Protein AF-A0A968UB53-F1 (afdb_monomer_lite)

Foldseek 3Di:
DDDDDDDDDDDDDDDDDDDPPPPPPVVVPVVVVVVVCVVVVVVVVVVVVVVVVPPDPDQDDLVDDDPPDDPVNLLVSLVVLLVVLDLVSLLSSLVSLVPDDPPDPCNVVSLVSNQSSLVSLQVVLLVCLLQVNLVVSLVSLVSNDPSRPCVVVSVVVNVLSVVLVVLLVVLVVQLVVCLVVVNLVSNVVSLVVLCVRDRNCSNPVVSVVSVVLSVLQNVLVVLLVVLVVLVVVPDLVSLLVSLVSLVPRDPPYPCNVVSVVVLVVSLQSQLVVLLVCVLVVNNVVSLVSNLSRDDDPPDDPLSNVSNVLSVVVVVVVVVVVVPDPDDDDVVVVVVSVVVVVCNCVVSDNDDDDDDDDDPDDPDDDD

Secondary structure (DSSP, 8-state):
---------------PPP---SSHHHHHHHHHHHHHHHHHHHHHHHHHHHHHHTSPPPPP-TTS--TTS-HHHHHHHHHHHHHH--HHHHHHHHHHHTT--TTSTTHHHHHHHHHHHHHHHHHHHHHHHHTT-HHHHHHHHHTS-TTSTTHHHHHHHHHHHHHHHHHHHHHHHHHHHHHHTT-HHHHHHHHHHHTTS--HIIIIIIHHHHHHHHHHHHHHHHHHHHHHHHHHT--HHHHHHHHHHHHTS-TTSTHHHHHHHHHHHHHHHHHHHHHHHHHTT-HHHHHHHGGGPPP-SS--HHHHHHHHHHHHHHHHHHHHHT-SS----HHHHHHHHHHHHHHHHHS--PPPPP-PPPTT------

Radius of gyration: 51.59 Å; chains: 1; bounding box: 125×110×139 Å

Structure (mmCIF, N/CA/C/O backbone):
data_AF-A0A968UB53-F1
#
_entry.id   AF-A0A968UB53-F1
#
loop_
_atom_site.group_PDB
_atom_site.id
_atom_site.type_symbol
_atom_site.label_atom_id
_atom_site.label_alt_id
_atom_site.label_comp_id
_atom_site.label_asym_id
_atom_site.label_entity_id
_atom_site.label_seq_id
_atom_site.pdbx_PDB_ins_code
_atom_site.Cartn_x
_atom_site.Cartn_y
_atom_site.Cartn_z
_atom_site.occupancy
_atom_site.B_iso_or_equiv
_atom_site.auth_seq_id
_atom_site.auth_comp_id
_atom_site.auth_asym_id
_atom_site.auth_atom_id
_atom_site.pdbx_PDB_model_num
ATOM 1 N N . MET A 1 1 ? 93.460 -74.119 -54.015 1.00 40.06 1 MET A N 1
ATOM 2 C CA . MET A 1 1 ? 93.849 -75.154 -54.998 1.00 40.06 1 MET A CA 1
ATOM 3 C C . MET A 1 1 ? 92.562 -75.537 -55.715 1.00 40.06 1 MET A C 1
ATOM 5 O O . MET A 1 1 ? 91.646 -75.981 -55.044 1.00 40.06 1 MET A O 1
ATOM 9 N N . ALA A 1 2 ? 92.303 -75.021 -56.923 1.00 41.97 2 ALA A N 1
ATOM 10 C CA . ALA A 1 2 ? 92.666 -75.661 -58.203 1.00 41.97 2 ALA A CA 1
ATOM 11 C C . ALA A 1 2 ? 92.276 -77.152 -58.168 1.00 41.97 2 ALA A C 1
ATOM 13 O O . ALA A 1 2 ? 92.747 -77.861 -57.291 1.00 41.97 2 ALA A O 1
ATOM 14 N N . SER A 1 3 ? 91.400 -77.698 -59.003 1.00 41.50 3 SER A N 1
ATOM 15 C CA . SER A 1 3 ? 91.239 -77.536 -60.452 1.00 41.50 3 SER A CA 1
ATOM 16 C C . SER A 1 3 ? 90.019 -78.378 -60.869 1.00 41.50 3 SER A C 1
ATOM 18 O O . SER A 1 3 ? 89.805 -79.453 -60.322 1.00 41.50 3 SER A O 1
ATOM 20 N N . THR A 1 4 ? 89.138 -77.861 -61.722 1.00 46.94 4 THR A N 1
ATOM 21 C CA . THR A 1 4 ? 88.986 -78.269 -63.135 1.00 46.94 4 THR A CA 1
ATOM 22 C C . THR A 1 4 ? 88.771 -79.770 -63.373 1.00 46.94 4 THR A C 1
ATOM 24 O O . THR A 1 4 ? 89.689 -80.562 -63.203 1.00 46.94 4 THR A O 1
ATOM 27 N N . SER A 1 5 ? 87.627 -80.133 -63.956 1.00 42.62 5 SER A N 1
ATOM 28 C CA . SER A 1 5 ? 87.630 -80.964 -65.167 1.00 42.62 5 SER A CA 1
ATOM 29 C C . SER A 1 5 ? 86.313 -80.816 -65.921 1.00 42.62 5 SER A C 1
ATOM 31 O O . SER A 1 5 ? 85.229 -80.979 -65.366 1.00 42.62 5 SER A O 1
ATOM 33 N N . ALA A 1 6 ? 86.446 -80.463 -67.193 1.00 45.56 6 ALA A N 1
ATOM 34 C CA . ALA A 1 6 ? 85.383 -80.347 -68.171 1.00 45.56 6 ALA A CA 1
ATOM 35 C C . ALA A 1 6 ? 85.142 -81.691 -68.871 1.00 45.56 6 ALA A C 1
ATOM 37 O O . ALA A 1 6 ? 86.081 -82.458 -69.090 1.00 45.56 6 ALA A O 1
ATOM 38 N N . ARG A 1 7 ? 83.918 -81.911 -69.362 1.00 40.22 7 ARG A N 1
ATOM 39 C CA . ARG A 1 7 ? 83.704 -82.675 -70.596 1.00 40.22 7 ARG A CA 1
ATOM 40 C C . ARG A 1 7 ? 82.448 -82.180 -71.320 1.00 40.22 7 ARG A C 1
ATOM 42 O O . ARG A 1 7 ? 81.383 -82.057 -70.728 1.00 40.22 7 ARG A O 1
ATOM 49 N N . SER A 1 8 ? 82.659 -81.851 -72.591 1.00 46.75 8 SER A N 1
ATOM 50 C CA . SER A 1 8 ? 81.699 -81.520 -73.649 1.00 46.75 8 SER A CA 1
ATOM 51 C C . SER A 1 8 ? 80.769 -82.721 -73.937 1.00 46.75 8 SER A C 1
ATOM 53 O O . SER A 1 8 ? 81.089 -83.836 -73.541 1.00 46.75 8 SER A O 1
ATOM 55 N N . THR A 1 9 ? 79.592 -82.598 -74.557 1.00 40.66 9 THR A N 1
ATOM 56 C CA . THR A 1 9 ? 79.363 -82.115 -75.929 1.00 40.66 9 THR A CA 1
ATOM 57 C C . THR A 1 9 ? 77.893 -81.785 -76.213 1.00 40.66 9 THR A C 1
ATOM 59 O O . THR A 1 9 ? 76.981 -82.451 -75.739 1.00 40.66 9 THR A O 1
ATOM 62 N N . SER A 1 10 ? 77.756 -80.764 -77.060 1.00 42.53 10 SER A N 1
ATOM 63 C CA . SER A 1 10 ? 76.639 -80.239 -77.857 1.00 42.53 10 SER A CA 1
ATOM 64 C C . SER A 1 10 ? 75.416 -81.111 -78.177 1.00 42.53 10 SER A C 1
ATOM 66 O O . SER A 1 10 ? 75.541 -82.238 -78.650 1.00 42.53 10 SER A O 1
ATOM 68 N N . GLY A 1 11 ? 74.260 -80.444 -78.155 1.00 34.88 11 GLY A N 1
ATOM 69 C CA . GLY A 1 11 ? 73.065 -80.768 -78.936 1.00 34.88 11 GLY A CA 1
ATOM 70 C C . GLY A 1 11 ? 72.045 -79.638 -78.790 1.00 34.88 11 GLY A C 1
ATOM 71 O O . GLY A 1 11 ? 71.362 -79.556 -77.777 1.00 34.88 11 GLY A O 1
ATOM 72 N N . SER A 1 12 ? 72.019 -78.710 -79.746 1.00 42.03 12 SER A N 1
ATOM 73 C CA . SER A 1 12 ? 71.140 -77.539 -79.776 1.00 42.03 12 SER A CA 1
ATOM 74 C C . SER A 1 12 ? 69.877 -77.822 -80.582 1.00 42.03 12 SER A C 1
ATOM 76 O O . SER A 1 12 ? 69.995 -78.115 -81.768 1.00 42.03 12 SER A O 1
ATOM 78 N N . GLU A 1 13 ? 68.701 -77.607 -79.994 1.00 39.22 13 GLU A N 1
ATOM 79 C CA . GLU A 1 13 ? 67.473 -77.298 -80.733 1.00 39.22 13 GLU A CA 1
ATOM 80 C C . GLU A 1 13 ? 66.628 -76.280 -79.956 1.00 39.22 13 GLU A C 1
ATOM 82 O O . GLU A 1 13 ? 66.534 -76.301 -78.728 1.00 39.22 13 GLU A O 1
ATOM 87 N N . GLN A 1 14 ? 66.127 -75.308 -80.710 1.00 37.69 14 GLN A N 1
ATOM 88 C CA . GLN A 1 14 ? 65.561 -74.040 -80.276 1.00 37.69 14 GLN A CA 1
ATOM 89 C C . GLN A 1 14 ? 64.069 -74.144 -79.934 1.00 37.69 14 GLN A C 1
ATOM 91 O O . GLN A 1 14 ? 63.322 -74.867 -80.581 1.00 37.69 14 GLN A O 1
ATOM 96 N N . GLY A 1 15 ? 63.632 -73.257 -79.032 1.00 37.81 15 GLY A N 1
ATOM 97 C CA . GLY A 1 15 ? 62.430 -72.450 -79.270 1.00 37.81 15 GLY A CA 1
ATOM 98 C C . GLY A 1 15 ? 61.127 -72.914 -78.620 1.00 37.81 15 GLY A C 1
ATOM 99 O O . GLY A 1 15 ? 60.215 -73.352 -79.309 1.00 37.81 15 GLY A O 1
ATOM 100 N N . GLN A 1 16 ? 60.988 -72.701 -77.308 1.00 43.19 16 GLN A N 1
ATOM 101 C CA . GLN A 1 16 ? 59.686 -72.628 -76.633 1.00 43.19 16 GLN A CA 1
ATOM 102 C C . GLN A 1 16 ? 59.120 -71.201 -76.718 1.00 43.19 16 GLN A C 1
ATOM 104 O O . GLN A 1 16 ? 59.758 -70.238 -76.296 1.00 43.19 16 GLN A O 1
ATOM 109 N N . SER A 1 17 ? 57.905 -71.077 -77.244 1.00 48.59 17 SER A N 1
ATOM 110 C CA . SER A 1 17 ? 57.075 -69.867 -77.231 1.00 48.59 17 SER A CA 1
ATOM 111 C C . SER A 1 17 ? 56.354 -69.693 -75.882 1.00 48.59 17 SER A C 1
ATOM 113 O O . SER A 1 17 ? 55.748 -70.664 -75.422 1.00 48.59 17 SER A O 1
ATOM 115 N N . PRO A 1 18 ? 56.335 -68.495 -75.259 1.00 48.47 18 PRO A N 1
ATOM 116 C CA . PRO A 1 18 ? 55.541 -68.251 -74.061 1.00 48.47 18 PRO A CA 1
ATOM 117 C C . PRO A 1 18 ? 54.129 -67.734 -74.390 1.00 48.47 18 PRO A C 1
ATOM 119 O O . PRO A 1 18 ? 53.915 -66.935 -75.301 1.00 48.47 18 PRO A O 1
ATOM 122 N N . ASP A 1 19 ? 53.178 -68.215 -73.596 1.00 51.41 19 ASP A N 1
ATOM 123 C CA . ASP A 1 19 ? 51.738 -67.965 -73.635 1.00 51.41 19 ASP A CA 1
ATOM 124 C C . ASP A 1 19 ? 51.385 -66.534 -73.160 1.00 51.41 19 ASP A C 1
ATOM 126 O O . ASP A 1 19 ? 51.611 -66.163 -72.006 1.00 51.41 19 ASP A O 1
ATOM 130 N N . PHE A 1 20 ? 50.833 -65.718 -74.066 1.00 51.41 20 PHE A N 1
ATOM 131 C CA . PHE A 1 20 ? 50.520 -64.289 -73.888 1.00 51.41 20 PHE A CA 1
ATOM 132 C C . PHE A 1 20 ? 49.013 -64.032 -73.643 1.00 51.41 20 PHE A C 1
ATOM 134 O O . PHE A 1 20 ? 48.475 -62.999 -74.033 1.00 51.41 20 PHE A O 1
ATOM 141 N N . GLY A 1 21 ? 48.285 -64.972 -73.024 1.00 50.72 21 GLY A N 1
ATOM 142 C CA . GLY A 1 21 ? 46.814 -64.911 -72.942 1.00 50.72 21 GLY A CA 1
ATOM 143 C C . GLY A 1 21 ? 46.178 -64.337 -71.663 1.00 50.72 21 GLY A C 1
ATOM 144 O O . GLY A 1 21 ? 44.981 -64.045 -71.666 1.00 50.72 21 GLY A O 1
ATOM 145 N N . ARG A 1 22 ? 46.906 -64.182 -70.543 1.00 52.09 22 ARG A N 1
ATOM 146 C CA . ARG A 1 22 ? 46.263 -64.016 -69.211 1.00 52.09 22 ARG A CA 1
ATOM 147 C C . ARG A 1 22 ? 46.352 -62.634 -68.547 1.00 52.09 22 ARG A C 1
ATOM 149 O O . ARG A 1 22 ? 45.593 -62.392 -67.613 1.00 52.09 22 ARG A O 1
ATOM 156 N N . GLN A 1 23 ? 47.196 -61.711 -69.020 1.00 51.41 23 GLN A N 1
ATOM 157 C CA . GLN A 1 23 ? 47.408 -60.409 -68.351 1.00 51.41 23 GLN A CA 1
ATOM 158 C C . GLN A 1 23 ? 46.582 -59.224 -68.903 1.00 51.41 23 GLN A C 1
ATOM 160 O O . GLN A 1 23 ? 46.455 -58.211 -68.222 1.00 51.41 23 GLN A O 1
ATOM 165 N N . LEU A 1 24 ? 45.927 -59.345 -70.067 1.00 52.78 24 LEU A N 1
ATOM 166 C CA . LEU A 1 24 ? 45.125 -58.250 -70.655 1.00 52.78 24 LEU A CA 1
ATOM 167 C C . LEU A 1 24 ? 43.687 -58.109 -70.108 1.00 52.78 24 LEU A C 1
ATOM 169 O O . LEU A 1 24 ? 43.031 -57.105 -70.376 1.00 52.78 24 LEU A O 1
ATOM 173 N N . LYS A 1 25 ? 43.178 -59.062 -69.313 1.00 55.50 25 LYS A N 1
ATOM 174 C CA . LYS A 1 25 ? 41.796 -59.000 -68.784 1.00 55.50 25 LYS A CA 1
ATOM 175 C C . LYS A 1 25 ? 41.613 -58.075 -67.575 1.00 55.50 25 LYS A C 1
ATOM 177 O O . LYS A 1 25 ? 40.517 -57.561 -67.383 1.00 55.50 25 LYS A O 1
ATOM 182 N N . LEU A 1 26 ? 42.657 -57.840 -66.779 1.00 56.19 26 LEU A N 1
ATOM 183 C CA . LEU A 1 26 ? 42.577 -56.977 -65.591 1.00 56.19 26 LEU A CA 1
ATOM 184 C C . LEU A 1 26 ? 42.588 -55.486 -65.963 1.00 56.19 26 LEU A C 1
ATOM 186 O O . LEU A 1 26 ? 41.833 -54.705 -65.392 1.00 56.19 26 LEU A O 1
ATOM 190 N N . TRP A 1 27 ? 43.368 -55.088 -66.971 1.00 57.22 27 TRP A N 1
ATOM 191 C CA . TRP A 1 27 ? 43.482 -53.677 -67.365 1.00 57.22 27 TRP A CA 1
ATOM 192 C C . TRP A 1 27 ? 42.247 -53.150 -68.118 1.00 57.22 27 TRP A C 1
ATOM 194 O O . TRP A 1 27 ? 41.891 -51.982 -67.982 1.00 57.22 27 TRP A O 1
ATOM 204 N N . ALA A 1 28 ? 41.519 -54.034 -68.811 1.00 63.19 28 ALA A N 1
ATOM 205 C CA . ALA A 1 28 ? 40.262 -53.704 -69.488 1.00 63.19 28 ALA A CA 1
ATOM 206 C C . ALA A 1 28 ? 39.103 -53.354 -68.528 1.00 63.19 28 ALA A C 1
ATOM 208 O O . ALA A 1 28 ? 38.157 -52.691 -68.942 1.00 63.19 28 ALA A O 1
ATOM 209 N N . TRP A 1 29 ? 39.164 -53.775 -67.257 1.00 62.72 29 TRP A N 1
ATOM 210 C CA . TRP A 1 29 ? 38.137 -53.485 -66.240 1.00 62.72 29 TRP A CA 1
ATOM 211 C C . TRP A 1 29 ? 38.522 -52.349 -65.282 1.00 62.72 29 TRP A C 1
ATOM 213 O O . TRP A 1 29 ? 37.647 -51.647 -64.777 1.00 62.72 29 TRP A O 1
ATOM 223 N N . VAL A 1 30 ? 39.820 -52.117 -65.066 1.00 75.69 30 VAL A N 1
ATOM 224 C CA . VAL A 1 30 ? 40.312 -51.024 -64.207 1.00 75.69 30 VAL A CA 1
ATOM 225 C C . VAL A 1 30 ? 40.001 -49.650 -64.808 1.00 75.69 30 VAL A C 1
ATOM 227 O O . VAL A 1 30 ? 39.606 -48.740 -64.084 1.00 75.69 30 VAL A O 1
ATOM 230 N N . TRP A 1 31 ? 40.116 -49.502 -66.131 1.00 76.75 31 TRP A N 1
ATOM 231 C CA . TRP A 1 31 ? 39.845 -48.236 -66.818 1.00 76.75 31 TRP A CA 1
ATOM 232 C C . TRP A 1 31 ? 38.375 -47.774 -66.724 1.00 76.75 31 TRP A C 1
ATOM 234 O O . TRP A 1 31 ? 38.146 -46.652 -66.273 1.00 76.75 31 TRP A O 1
ATOM 244 N N . PRO A 1 32 ? 37.354 -48.594 -67.053 1.00 80.00 32 PRO A N 1
ATOM 245 C CA . PRO A 1 32 ? 35.959 -48.211 -66.825 1.00 80.00 32 PRO A CA 1
ATOM 246 C C . PRO A 1 32 ? 35.610 -48.108 -65.331 1.00 80.00 32 PRO A C 1
ATOM 248 O O . PRO A 1 32 ? 34.832 -47.234 -64.957 1.00 80.00 32 PRO A O 1
ATOM 251 N N . GLY A 1 33 ? 36.220 -48.926 -64.461 1.00 82.62 33 GLY A N 1
ATOM 252 C CA . GLY A 1 33 ? 36.036 -48.835 -63.008 1.00 82.62 33 GLY A CA 1
ATOM 253 C C . GLY A 1 33 ? 36.463 -47.483 -62.426 1.00 82.62 33 GLY A C 1
ATOM 254 O O . GLY A 1 33 ? 35.747 -46.922 -61.600 1.00 82.62 33 GLY A O 1
ATOM 255 N N . LEU A 1 34 ? 37.571 -46.912 -62.912 1.00 83.06 34 LEU A N 1
ATOM 256 C CA . LEU A 1 34 ? 38.029 -45.570 -62.539 1.00 83.06 34 LEU A CA 1
ATOM 257 C C . LEU A 1 34 ? 36.977 -44.500 -62.872 1.00 83.06 34 LEU A C 1
ATOM 259 O O . LEU A 1 34 ? 36.639 -43.684 -62.018 1.00 83.06 34 LEU A O 1
ATOM 263 N N . TRP A 1 35 ? 36.422 -44.526 -64.088 1.00 80.81 35 TRP A N 1
ATOM 264 C CA . TRP A 1 35 ? 35.396 -43.568 -64.511 1.00 80.81 35 TRP A CA 1
ATOM 265 C C . TRP A 1 35 ? 34.084 -43.735 -63.740 1.00 80.81 35 TRP A C 1
ATOM 267 O O . TRP A 1 35 ? 33.463 -42.735 -63.386 1.00 80.81 35 TRP A O 1
ATOM 277 N N . VAL A 1 36 ? 33.689 -44.971 -63.412 1.00 85.12 36 VAL A N 1
ATOM 278 C CA . VAL A 1 36 ? 32.510 -45.243 -62.573 1.00 85.12 36 VAL A CA 1
ATOM 279 C C . VAL A 1 36 ? 32.714 -44.723 -61.150 1.00 85.12 36 VAL A C 1
ATOM 281 O O . VAL A 1 36 ? 31.819 -44.071 -60.617 1.00 85.12 36 VAL A O 1
ATOM 284 N N . VAL A 1 37 ? 33.881 -44.939 -60.539 1.00 83.94 37 VAL A N 1
ATOM 285 C CA . VAL A 1 37 ? 34.204 -44.405 -59.202 1.00 83.94 37 VAL A CA 1
ATOM 286 C C . VAL A 1 37 ? 34.265 -42.877 -59.215 1.00 83.94 37 VAL A C 1
ATOM 288 O O . VAL A 1 37 ? 33.796 -42.240 -58.276 1.00 83.94 37 VAL A O 1
ATOM 291 N N . LEU A 1 38 ? 34.771 -42.268 -60.288 1.00 83.81 38 LEU A N 1
ATOM 292 C CA . LEU A 1 38 ? 34.851 -40.813 -60.414 1.00 83.81 38 LEU A CA 1
ATOM 293 C C . LEU A 1 38 ? 33.460 -40.170 -60.591 1.00 83.81 38 LEU A C 1
ATOM 295 O O . LEU A 1 38 ? 33.156 -39.175 -59.934 1.00 83.81 38 LEU A O 1
ATOM 299 N N . LEU A 1 39 ? 32.582 -40.774 -61.403 1.00 82.69 39 LEU A N 1
ATOM 300 C CA . LEU A 1 39 ? 31.191 -40.332 -61.586 1.00 82.69 39 LEU A CA 1
ATOM 301 C C . LEU A 1 39 ? 30.337 -40.538 -60.328 1.00 82.69 39 LEU A C 1
ATOM 303 O O . LEU A 1 39 ? 29.604 -39.637 -59.919 1.00 82.69 39 LEU A O 1
ATOM 307 N N . THR A 1 40 ? 30.444 -41.703 -59.687 1.00 80.00 40 THR A N 1
ATOM 308 C CA . THR A 1 40 ? 29.688 -42.005 -58.459 1.00 80.00 40 THR A CA 1
ATOM 309 C C . THR A 1 40 ? 30.214 -41.218 -57.261 1.00 80.00 40 THR A C 1
ATOM 311 O O . THR A 1 40 ? 29.418 -40.687 -56.490 1.00 80.00 40 THR A O 1
ATOM 314 N N . GLY A 1 41 ? 31.532 -41.045 -57.141 1.00 82.38 41 GLY A N 1
ATOM 315 C CA . GLY A 1 41 ? 32.158 -40.219 -56.109 1.00 82.38 41 GLY A CA 1
ATOM 316 C C . GLY A 1 41 ? 31.754 -38.746 -56.206 1.00 82.38 41 GLY A C 1
ATOM 317 O O . GLY A 1 41 ? 31.413 -38.142 -55.190 1.00 82.38 41 GLY A O 1
ATOM 318 N N . SER A 1 42 ? 31.700 -38.184 -57.420 1.00 81.31 42 SER A N 1
ATOM 319 C CA . SER A 1 42 ? 31.217 -36.813 -57.646 1.00 81.31 42 SER A CA 1
ATOM 320 C C . SER A 1 42 ? 29.735 -36.656 -57.284 1.00 81.31 42 SER A C 1
ATOM 322 O O . SER A 1 42 ? 29.373 -35.703 -56.592 1.00 81.31 42 SER A O 1
ATOM 324 N N . GLY A 1 43 ? 28.887 -37.618 -57.666 1.00 82.25 43 GLY A N 1
ATOM 325 C CA . GLY A 1 43 ? 27.461 -37.607 -57.329 1.00 82.25 43 GLY A CA 1
ATOM 326 C C . GLY A 1 43 ? 27.191 -37.698 -55.824 1.00 82.25 43 GLY A C 1
ATOM 327 O O . GLY A 1 43 ? 26.377 -36.940 -55.295 1.00 82.25 43 GLY A O 1
ATOM 328 N N . ILE A 1 44 ? 27.912 -38.571 -55.112 1.00 83.38 44 ILE A N 1
ATOM 329 C CA . ILE A 1 44 ? 27.796 -38.715 -53.653 1.00 83.38 44 ILE A CA 1
ATOM 330 C C . ILE A 1 44 ? 28.265 -37.438 -52.952 1.00 83.38 44 ILE A C 1
ATOM 332 O O . ILE A 1 44 ? 27.584 -36.959 -52.048 1.00 83.38 44 ILE A O 1
ATOM 336 N N . PHE A 1 45 ? 29.378 -36.845 -53.392 1.00 82.88 45 PHE A N 1
ATOM 337 C CA . PHE A 1 45 ? 29.881 -35.595 -52.823 1.00 82.88 45 PHE A CA 1
ATOM 338 C C . PHE A 1 45 ? 28.909 -34.426 -53.046 1.00 82.88 45 PHE A C 1
ATOM 340 O O . PHE A 1 45 ? 28.637 -33.678 -52.110 1.00 82.88 45 PHE A O 1
ATOM 347 N N . CYS A 1 46 ? 28.307 -34.309 -54.237 1.00 83.88 46 CYS A N 1
ATOM 348 C CA . CYS A 1 46 ? 27.258 -33.321 -54.509 1.00 83.88 46 CYS A CA 1
ATOM 349 C C . CYS A 1 46 ? 26.014 -33.527 -53.633 1.00 83.88 46 CYS A C 1
ATOM 351 O O . CYS A 1 46 ? 25.494 -32.561 -53.078 1.00 83.88 46 CYS A O 1
ATOM 353 N N . GLY A 1 47 ? 25.550 -34.769 -53.468 1.00 87.25 47 GLY A N 1
ATOM 354 C CA . GLY A 1 47 ? 24.413 -35.075 -52.595 1.00 87.25 47 GLY A CA 1
ATOM 355 C C . GLY A 1 47 ? 24.691 -34.740 -51.126 1.00 87.25 47 GLY A C 1
ATOM 356 O O . GLY A 1 47 ? 23.843 -34.165 -50.445 1.00 87.25 47 GLY A O 1
ATOM 357 N N . TRP A 1 48 ? 25.902 -35.033 -50.649 1.00 85.81 48 TRP A N 1
ATOM 358 C CA . TRP A 1 48 ? 26.329 -34.717 -49.284 1.00 85.81 48 TRP A CA 1
ATOM 359 C C . TRP A 1 48 ? 26.477 -33.208 -49.059 1.00 85.81 48 TRP A C 1
ATOM 361 O O . TRP A 1 48 ? 26.029 -32.688 -48.038 1.00 85.81 48 TRP A O 1
ATOM 371 N N . ALA A 1 49 ? 27.030 -32.491 -50.040 1.00 86.19 49 ALA A N 1
ATOM 372 C CA . ALA A 1 49 ? 27.146 -31.038 -50.011 1.00 86.19 49 ALA A CA 1
ATOM 373 C C . ALA A 1 49 ? 25.772 -30.353 -49.985 1.00 86.19 49 ALA A C 1
ATOM 375 O O . ALA A 1 49 ? 25.574 -29.425 -49.205 1.00 86.19 49 ALA A O 1
ATOM 376 N N . LEU A 1 50 ? 24.807 -30.834 -50.776 1.00 85.62 50 LEU A N 1
ATOM 377 C CA . LEU A 1 50 ? 23.435 -30.319 -50.763 1.00 85.62 50 LEU A CA 1
ATOM 378 C C . LEU A 1 50 ? 22.752 -30.566 -49.414 1.00 85.62 50 LEU A C 1
ATOM 380 O O . LEU A 1 50 ? 22.173 -29.639 -48.856 1.00 85.62 50 LEU A O 1
ATOM 384 N N . LEU A 1 51 ? 22.880 -31.767 -48.840 1.00 84.94 51 LEU A N 1
ATOM 385 C CA . LEU A 1 51 ? 22.344 -32.062 -47.506 1.00 84.94 51 LEU A CA 1
ATOM 386 C C . LEU A 1 51 ? 22.942 -31.149 -46.429 1.00 84.94 51 LEU A C 1
ATOM 388 O O . LEU A 1 51 ? 22.221 -30.673 -45.550 1.00 84.94 51 LEU A O 1
ATOM 392 N N . TRP A 1 52 ? 24.239 -30.861 -46.518 1.00 81.44 52 TRP A N 1
ATOM 393 C CA . TRP A 1 52 ? 24.916 -29.960 -45.593 1.00 81.44 52 TRP A CA 1
ATOM 394 C C . TRP A 1 52 ? 24.487 -28.497 -45.781 1.00 81.44 52 TRP A C 1
ATOM 396 O O . TRP A 1 52 ? 24.210 -27.826 -44.792 1.00 81.44 52 TRP A O 1
ATOM 406 N N . LEU A 1 53 ? 24.315 -28.028 -47.025 1.00 81.88 53 LEU A N 1
ATOM 407 C CA . LEU A 1 53 ? 23.788 -26.687 -47.320 1.00 81.88 53 LEU A CA 1
ATOM 408 C C . LEU A 1 53 ? 22.327 -26.508 -46.877 1.00 81.88 53 LEU A C 1
ATOM 410 O O . LEU A 1 53 ? 21.914 -25.397 -46.559 1.00 81.88 53 LEU A O 1
ATOM 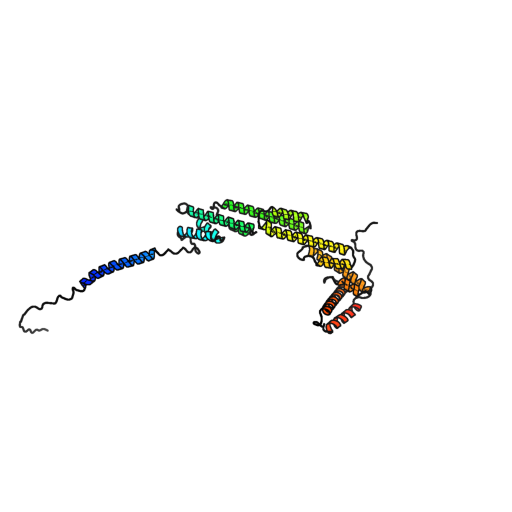414 N N . THR A 1 54 ? 21.538 -27.588 -46.863 1.00 82.00 54 THR A N 1
ATOM 415 C CA . THR A 1 54 ? 20.136 -27.558 -46.411 1.00 82.00 54 THR A CA 1
ATOM 416 C C . THR A 1 54 ? 19.968 -27.648 -44.894 1.00 82.00 54 THR A C 1
ATOM 418 O O . THR A 1 54 ? 18.849 -27.497 -44.398 1.00 82.00 54 THR A O 1
ATOM 421 N N . ARG A 1 55 ? 21.046 -27.859 -44.123 1.00 79.62 55 ARG A N 1
ATOM 422 C CA . ARG A 1 55 ? 20.978 -27.713 -42.665 1.00 79.62 55 ARG A CA 1
ATOM 423 C C . ARG A 1 55 ? 20.955 -26.231 -42.312 1.00 79.62 55 ARG A C 1
ATOM 425 O O . ARG A 1 55 ? 21.948 -25.530 -42.473 1.00 79.62 55 ARG A O 1
ATOM 432 N N . ILE A 1 56 ? 19.814 -25.779 -41.797 1.00 71.75 56 ILE A N 1
ATOM 433 C CA . ILE A 1 56 ? 19.663 -24.447 -41.206 1.00 71.75 56 ILE A CA 1
ATOM 434 C C . ILE A 1 56 ? 20.746 -24.299 -40.121 1.00 71.75 56 ILE A C 1
ATOM 436 O O . ILE A 1 56 ? 20.841 -25.182 -39.261 1.00 71.75 56 ILE A O 1
ATOM 440 N N . PRO A 1 57 ? 21.584 -23.244 -40.157 1.00 68.75 57 PRO A N 1
ATOM 441 C CA . PRO A 1 57 ? 22.552 -23.009 -39.096 1.00 68.75 57 PRO A CA 1
ATOM 442 C C . PRO A 1 57 ? 21.811 -22.887 -37.755 1.00 68.75 57 PRO A C 1
ATOM 444 O O . PRO A 1 57 ? 20.712 -22.323 -37.721 1.00 68.75 57 PRO A O 1
ATOM 447 N N . PRO A 1 58 ? 22.359 -23.436 -36.658 1.00 71.00 58 PRO A N 1
ATOM 448 C CA . PRO A 1 58 ? 21.714 -23.339 -35.357 1.00 71.00 58 PRO A CA 1
ATOM 449 C C . PRO A 1 58 ? 21.529 -21.865 -34.979 1.00 71.00 58 PRO A C 1
ATOM 451 O O . PRO A 1 58 ? 22.404 -21.038 -35.240 1.00 71.00 58 PRO A O 1
ATOM 454 N N . LEU A 1 59 ? 20.377 -21.542 -34.386 1.00 75.38 59 LEU A N 1
ATOM 455 C CA . LEU A 1 59 ? 20.135 -20.217 -33.819 1.00 75.38 59 LEU A CA 1
ATOM 456 C C . LEU A 1 59 ? 21.198 -19.929 -32.745 1.00 75.38 59 LEU A C 1
ATOM 458 O O . LEU A 1 59 ? 21.564 -20.852 -32.010 1.00 75.38 59 LEU A O 1
ATOM 462 N N . PRO A 1 60 ? 21.693 -18.684 -32.646 1.00 80.06 60 PRO A N 1
ATOM 463 C CA . PRO A 1 60 ? 22.653 -18.326 -31.615 1.00 80.06 60 PRO A CA 1
ATOM 464 C C . PRO A 1 60 ? 22.014 -18.473 -30.231 1.00 80.06 60 PRO A C 1
ATOM 466 O O . PRO A 1 60 ? 20.839 -18.148 -30.037 1.00 80.06 60 PRO A O 1
ATOM 469 N N . ASP A 1 61 ? 22.798 -18.963 -29.274 1.00 81.75 61 ASP A N 1
ATOM 470 C CA . ASP A 1 61 ? 22.396 -19.013 -27.874 1.00 81.75 61 ASP A CA 1
ATOM 471 C C . ASP A 1 61 ? 22.440 -17.593 -27.291 1.00 81.75 61 ASP A C 1
ATOM 473 O O . ASP A 1 61 ? 23.510 -17.004 -27.102 1.00 81.75 61 ASP A O 1
ATOM 477 N N . CYS A 1 62 ? 21.257 -17.026 -27.062 1.00 82.56 62 CYS A N 1
ATOM 478 C CA . CYS A 1 62 ? 21.093 -15.666 -26.564 1.00 82.56 62 CYS A CA 1
ATOM 479 C C . CYS A 1 62 ? 21.170 -15.565 -25.031 1.00 82.56 62 CYS A C 1
ATOM 481 O O . CYS A 1 62 ? 21.019 -14.455 -24.513 1.00 82.56 62 CYS A O 1
ATOM 483 N N . ASP A 1 63 ? 21.429 -16.672 -24.323 1.00 75.56 63 ASP A N 1
ATOM 484 C CA . ASP A 1 63 ? 21.608 -16.683 -22.867 1.00 75.56 63 ASP A CA 1
ATOM 485 C C . ASP A 1 63 ? 23.047 -16.311 -22.467 1.00 75.56 63 ASP A C 1
ATOM 487 O O . ASP A 1 63 ? 23.280 -15.790 -21.375 1.00 75.56 63 ASP A O 1
ATOM 491 N N . GLN A 1 64 ? 24.025 -16.515 -23.361 1.00 69.56 64 GLN A N 1
ATOM 492 C CA . GLN A 1 64 ? 25.440 -16.180 -23.139 1.00 69.56 64 GLN A CA 1
ATOM 493 C C . GLN A 1 64 ? 25.973 -15.225 -24.209 1.00 69.56 64 GLN A C 1
ATOM 495 O O . GLN A 1 64 ? 26.735 -15.586 -25.115 1.00 69.56 64 GLN A O 1
ATOM 500 N N . ILE A 1 65 ? 25.569 -13.961 -24.103 1.00 65.12 65 ILE A N 1
ATOM 501 C CA . ILE A 1 65 ? 25.982 -12.934 -25.056 1.00 65.12 65 ILE A CA 1
ATOM 502 C C . ILE A 1 65 ? 27.352 -12.390 -24.655 1.00 65.12 65 ILE A C 1
ATOM 504 O O . ILE A 1 65 ? 27.501 -11.674 -23.668 1.00 65.12 65 ILE A O 1
ATOM 508 N N . THR A 1 66 ? 28.368 -12.741 -25.440 1.00 67.62 66 THR A N 1
ATOM 509 C CA . THR A 1 66 ? 29.713 -12.168 -25.330 1.00 67.62 66 THR A CA 1
ATOM 510 C C . THR A 1 66 ? 29.943 -11.123 -26.429 1.00 67.62 66 THR A C 1
ATOM 512 O O . THR A 1 66 ? 29.309 -11.201 -27.484 1.00 67.62 66 THR A O 1
ATOM 515 N N . PRO A 1 67 ? 30.885 -10.178 -26.255 1.00 64.56 67 PRO A N 1
ATOM 516 C CA . PRO A 1 67 ? 31.222 -9.178 -27.277 1.00 64.56 67 PRO A CA 1
ATOM 517 C C . PRO A 1 67 ? 31.797 -9.753 -28.585 1.00 64.56 67 PRO A C 1
ATOM 519 O O . PRO A 1 67 ? 32.091 -8.996 -29.504 1.00 64.56 67 PRO A O 1
ATOM 522 N N . PHE A 1 68 ? 32.016 -11.070 -28.657 1.00 66.88 68 PHE A N 1
ATOM 523 C CA . PHE A 1 68 ? 32.646 -11.758 -29.786 1.00 66.88 68 PHE A CA 1
ATOM 524 C C . PHE A 1 68 ? 31.642 -12.348 -30.788 1.00 66.88 68 PHE A C 1
ATOM 526 O O . PHE A 1 68 ? 32.058 -12.932 -31.789 1.00 66.88 68 PHE A O 1
ATOM 533 N N . HIS A 1 69 ? 30.335 -12.215 -30.538 1.00 80.44 69 HIS A N 1
ATOM 534 C CA . HIS A 1 69 ? 29.301 -12.632 -31.488 1.00 80.44 69 HIS A CA 1
ATOM 535 C C . HIS A 1 69 ? 29.314 -11.774 -32.755 1.00 80.44 69 HIS A C 1
ATOM 537 O O . HIS A 1 69 ? 29.731 -10.613 -32.742 1.00 80.44 69 HIS A O 1
ATOM 543 N N . SER A 1 70 ? 28.830 -12.336 -33.868 1.00 84.75 70 SER A N 1
ATOM 544 C CA . SER A 1 70 ? 28.694 -11.556 -35.096 1.00 84.75 70 SER A CA 1
ATOM 545 C C . SER A 1 70 ? 27.668 -10.433 -34.906 1.00 84.75 70 SER A C 1
ATOM 547 O O . SER A 1 70 ? 26.715 -10.557 -34.134 1.00 84.75 70 SER A O 1
ATOM 549 N N . ALA A 1 71 ? 27.829 -9.334 -35.647 1.00 84.50 71 ALA A N 1
ATOM 550 C CA . ALA A 1 71 ? 26.886 -8.215 -35.635 1.00 84.50 71 ALA A CA 1
ATOM 551 C C . ALA A 1 71 ? 25.427 -8.674 -35.863 1.00 84.50 71 ALA A C 1
ATOM 553 O O . ALA A 1 71 ? 24.495 -8.237 -35.189 1.00 84.50 71 ALA A O 1
ATOM 554 N N . ARG A 1 72 ? 25.225 -9.629 -36.774 1.00 85.69 72 ARG A N 1
ATOM 555 C CA . ARG A 1 72 ? 23.903 -10.187 -37.063 1.00 85.69 72 ARG A CA 1
ATOM 556 C C . ARG A 1 72 ? 23.326 -10.965 -35.878 1.00 85.69 72 ARG A C 1
ATOM 558 O O . ARG A 1 72 ? 22.137 -10.827 -35.596 1.00 85.69 72 ARG A O 1
ATOM 565 N N . ASP A 1 73 ? 24.154 -11.744 -35.188 1.00 88.06 73 ASP A N 1
ATOM 566 C CA . ASP A 1 73 ? 23.726 -12.537 -34.031 1.00 88.06 73 ASP A CA 1
ATOM 567 C C . ASP A 1 73 ? 23.393 -11.638 -32.837 1.00 88.06 73 ASP A C 1
ATOM 569 O O . ASP A 1 73 ? 22.375 -11.845 -32.179 1.00 88.06 73 ASP A O 1
ATOM 573 N N . MET A 1 74 ? 24.177 -10.576 -32.606 1.00 88.06 74 MET A N 1
ATOM 574 C CA . MET A 1 74 ? 23.883 -9.591 -31.558 1.00 88.06 74 MET A CA 1
ATOM 575 C C . MET A 1 74 ? 22.545 -8.882 -31.792 1.00 88.06 74 MET A C 1
ATOM 577 O O . MET A 1 74 ? 21.754 -8.758 -30.859 1.00 88.06 74 MET A O 1
ATOM 581 N N . LEU A 1 75 ? 22.247 -8.467 -33.030 1.00 90.94 75 LEU A N 1
ATOM 582 C CA . LEU A 1 75 ? 20.953 -7.859 -33.366 1.00 90.94 75 LEU A CA 1
ATOM 583 C C . LEU A 1 75 ? 19.801 -8.851 -33.237 1.00 90.94 75 LEU A C 1
ATOM 585 O O . LEU A 1 75 ? 18.734 -8.499 -32.728 1.00 90.94 75 LEU A O 1
ATOM 589 N N . TYR A 1 76 ? 20.011 -10.095 -33.668 1.00 91.62 76 TYR A N 1
ATOM 590 C CA . TYR A 1 76 ? 19.028 -11.155 -33.493 1.00 91.62 76 TYR A CA 1
ATOM 591 C C . TYR A 1 76 ? 18.704 -11.364 -32.009 1.00 91.62 76 TYR A C 1
ATOM 593 O O . TYR A 1 76 ? 17.531 -11.339 -31.632 1.00 91.62 76 TYR A O 1
ATOM 601 N N . CYS A 1 77 ? 19.725 -11.486 -31.158 1.00 91.69 77 CYS A N 1
ATOM 602 C CA . CYS A 1 77 ? 19.533 -11.651 -29.723 1.00 91.69 77 CYS A CA 1
ATOM 603 C C . CYS A 1 77 ? 18.927 -10.407 -29.072 1.00 91.69 77 CYS A C 1
ATOM 605 O O . CYS A 1 77 ? 18.011 -10.546 -28.268 1.00 91.69 77 CYS A O 1
ATOM 607 N N . ALA A 1 78 ? 19.323 -9.195 -29.466 1.00 93.19 78 ALA A N 1
ATOM 608 C CA . ALA A 1 78 ? 18.694 -7.972 -28.973 1.00 93.19 78 ALA A CA 1
ATOM 609 C C . ALA A 1 78 ? 17.183 -7.952 -29.265 1.00 93.19 78 ALA A C 1
ATOM 611 O O . ALA A 1 78 ? 16.387 -7.635 -28.379 1.00 93.19 78 ALA A O 1
ATOM 612 N N . LYS A 1 79 ? 16.760 -8.362 -30.469 1.00 94.00 79 LYS A N 1
ATOM 613 C CA . LYS A 1 79 ? 15.333 -8.509 -30.806 1.00 94.00 79 LYS A CA 1
ATOM 614 C C . LYS A 1 79 ? 14.659 -9.631 -30.024 1.00 94.00 79 LYS A C 1
ATOM 616 O O . LYS A 1 79 ? 13.524 -9.461 -29.588 1.00 94.00 79 LYS A O 1
ATOM 621 N N . ALA A 1 80 ? 15.319 -10.777 -29.869 1.00 93.12 80 ALA A N 1
ATOM 622 C CA . ALA A 1 80 ? 14.778 -11.909 -29.121 1.00 93.12 80 ALA A CA 1
ATOM 623 C C . ALA A 1 80 ? 14.509 -11.522 -27.659 1.00 93.12 80 ALA A C 1
ATOM 625 O O . ALA A 1 80 ? 13.405 -11.741 -27.166 1.00 93.12 80 ALA A O 1
ATOM 626 N N . GLN A 1 81 ? 15.469 -10.849 -27.022 1.00 92.44 81 GLN A N 1
ATOM 627 C CA . GLN A 1 81 ? 15.348 -10.336 -25.661 1.00 92.44 81 GLN A CA 1
ATOM 628 C C . GLN A 1 81 ? 14.210 -9.309 -25.549 1.00 92.44 81 GLN A C 1
ATOM 630 O O . GLN A 1 81 ? 13.360 -9.424 -24.664 1.00 92.44 81 GLN A O 1
ATOM 635 N N . ALA A 1 82 ? 14.105 -8.377 -26.506 1.00 94.06 82 ALA A N 1
ATOM 636 C CA . ALA A 1 82 ? 13.023 -7.389 -26.533 1.00 94.06 82 ALA A CA 1
ATOM 637 C C . ALA A 1 82 ? 11.626 -8.025 -26.589 1.00 94.06 82 ALA A C 1
ATOM 639 O O . ALA A 1 82 ? 10.703 -7.569 -25.922 1.00 94.06 82 ALA A O 1
ATOM 640 N N . ARG A 1 83 ? 11.468 -9.107 -27.361 1.00 93.00 83 ARG A N 1
ATOM 641 C CA . ARG A 1 83 ? 10.179 -9.795 -27.553 1.00 93.00 83 ARG A CA 1
ATOM 642 C C . ARG A 1 83 ? 9.643 -10.471 -26.299 1.00 93.00 83 ARG A C 1
ATOM 644 O O . ARG A 1 83 ? 8.442 -10.708 -26.228 1.00 93.00 83 ARG A O 1
ATOM 651 N N . THR A 1 84 ? 10.504 -10.800 -25.338 1.00 90.38 84 THR A N 1
ATOM 652 C CA . THR A 1 84 ? 10.057 -11.405 -24.074 1.00 90.38 84 THR A CA 1
ATOM 653 C C . THR A 1 84 ? 9.205 -10.436 -23.250 1.00 90.38 84 THR A C 1
ATOM 655 O O . THR A 1 84 ? 8.344 -10.872 -22.493 1.00 90.38 84 THR A O 1
ATOM 658 N N . GLY A 1 85 ? 9.432 -9.123 -23.398 1.00 90.06 85 GLY A N 1
ATOM 659 C CA . GLY A 1 85 ? 8.769 -8.084 -22.610 1.00 90.06 85 GLY A CA 1
ATOM 660 C C . GLY A 1 85 ? 9.149 -8.076 -21.125 1.00 90.06 85 GLY A C 1
ATOM 661 O O . GLY A 1 85 ? 8.569 -7.312 -20.353 1.00 90.06 85 GLY A O 1
ATOM 662 N N . GLU A 1 86 ? 10.104 -8.909 -20.701 1.00 94.06 86 GLU A N 1
ATOM 663 C CA . GLU A 1 86 ? 10.567 -8.940 -19.316 1.00 94.06 86 GLU A CA 1
ATOM 664 C C . GLU A 1 86 ? 11.528 -7.776 -19.030 1.00 94.06 86 GLU A C 1
ATOM 666 O O . GLU A 1 86 ? 12.343 -7.435 -19.891 1.00 94.06 86 GLU A O 1
ATOM 671 N N . PRO A 1 87 ? 11.510 -7.190 -17.815 1.00 93.75 87 PRO A N 1
ATOM 672 C CA . PRO A 1 87 ? 12.317 -6.013 -17.491 1.00 93.75 87 PRO A CA 1
ATOM 673 C C . PRO A 1 87 ? 13.807 -6.196 -17.797 1.00 93.75 87 PRO A C 1
ATOM 675 O O . PRO A 1 87 ? 14.412 -5.366 -18.470 1.00 93.75 87 PRO A O 1
ATOM 678 N N . ASN A 1 88 ? 14.390 -7.306 -17.337 1.00 93.44 88 ASN A N 1
ATOM 679 C CA . ASN A 1 88 ? 15.818 -7.568 -17.499 1.00 93.44 88 ASN A CA 1
ATOM 680 C C . ASN A 1 88 ? 16.183 -7.774 -18.971 1.00 93.44 88 ASN A C 1
ATOM 682 O O . ASN A 1 88 ? 17.175 -7.223 -19.435 1.00 93.44 88 ASN A O 1
ATOM 686 N N . ASN A 1 89 ? 15.363 -8.508 -19.720 1.00 94.19 89 ASN A N 1
ATOM 687 C CA . ASN A 1 89 ? 15.609 -8.801 -21.130 1.00 94.19 89 ASN A CA 1
ATOM 688 C C . ASN A 1 89 ? 15.467 -7.539 -21.993 1.00 94.19 89 ASN A C 1
ATOM 690 O O . ASN A 1 89 ? 16.254 -7.316 -22.911 1.00 94.19 89 ASN A O 1
ATOM 694 N N . LEU A 1 90 ? 14.527 -6.651 -21.659 1.00 95.75 90 LEU A N 1
ATOM 695 C CA . LEU A 1 90 ? 14.424 -5.338 -22.291 1.00 95.75 90 LEU A CA 1
ATOM 696 C C . LEU A 1 90 ? 15.682 -4.493 -22.049 1.00 95.75 90 LEU A C 1
ATOM 698 O O . LEU A 1 90 ? 16.223 -3.918 -22.994 1.00 95.75 90 LEU A O 1
ATOM 702 N N . VAL A 1 91 ? 16.189 -4.459 -20.812 1.00 95.12 91 VAL A N 1
ATOM 703 C CA . VAL A 1 91 ? 17.447 -3.764 -20.489 1.00 95.12 91 VAL A CA 1
ATOM 704 C C . VAL A 1 91 ? 18.618 -4.381 -21.256 1.00 95.12 91 VAL A C 1
ATOM 706 O O . VAL A 1 91 ? 19.391 -3.652 -21.873 1.00 95.12 91 VAL A O 1
ATOM 709 N N . GLN A 1 92 ? 18.718 -5.712 -21.311 1.00 92.81 92 GLN A N 1
ATOM 710 C CA . GLN A 1 92 ? 19.750 -6.393 -22.099 1.00 92.81 92 GLN A CA 1
ATOM 711 C C . GLN A 1 92 ? 19.657 -6.040 -23.588 1.00 92.81 92 GLN A C 1
ATOM 713 O O . GLN A 1 92 ? 20.663 -5.695 -24.198 1.00 92.81 92 GLN A O 1
ATOM 718 N N . SER A 1 93 ? 18.456 -6.036 -24.171 1.00 94.31 93 SER A N 1
ATOM 719 C CA . SER A 1 93 ? 18.234 -5.621 -25.563 1.00 94.31 93 SER A CA 1
ATOM 720 C C . SER A 1 93 ? 18.788 -4.219 -25.853 1.00 94.31 93 SER A C 1
ATOM 722 O O . SER A 1 93 ? 19.458 -3.995 -26.867 1.00 94.31 93 SER A O 1
ATOM 724 N N . VAL A 1 94 ? 18.568 -3.283 -24.929 1.00 94.25 94 VAL A N 1
ATOM 725 C CA . VAL A 1 94 ? 19.103 -1.921 -25.012 1.00 94.25 94 VAL A CA 1
ATOM 726 C C . VAL A 1 94 ? 20.629 -1.909 -24.875 1.00 94.25 94 VAL A C 1
ATOM 728 O O . VAL A 1 94 ? 21.310 -1.266 -25.673 1.00 94.25 94 VAL A O 1
ATOM 731 N N . LEU A 1 95 ? 21.195 -2.647 -23.918 1.00 91.31 95 LEU A N 1
ATOM 732 C CA . LEU A 1 95 ? 22.647 -2.716 -23.706 1.00 91.31 95 LEU A CA 1
ATOM 733 C C . LEU A 1 95 ? 23.402 -3.304 -24.906 1.00 91.31 95 LEU A C 1
ATOM 735 O O . LEU A 1 95 ? 24.515 -2.873 -25.203 1.00 91.31 95 LEU A O 1
ATOM 739 N N . LEU A 1 96 ? 22.790 -4.236 -25.636 1.00 91.19 96 LEU A N 1
ATOM 740 C CA . LEU A 1 96 ? 23.370 -4.824 -26.847 1.00 91.19 96 LEU A CA 1
ATOM 741 C C . LEU A 1 96 ? 23.409 -3.853 -28.033 1.00 91.19 96 LEU A C 1
ATOM 743 O O . LEU A 1 96 ? 24.194 -4.037 -28.960 1.00 91.19 96 LEU A O 1
ATOM 747 N N . THR A 1 97 ? 22.569 -2.819 -28.016 1.00 93.12 97 THR A N 1
ATOM 748 C CA . THR A 1 97 ? 22.360 -1.907 -29.152 1.00 93.12 97 THR A CA 1
ATOM 749 C C . THR A 1 97 ? 22.881 -0.489 -28.904 1.00 93.12 97 THR A C 1
ATOM 751 O O . THR A 1 97 ? 23.125 0.258 -29.854 1.00 93.12 97 THR A O 1
ATOM 754 N N . VAL A 1 98 ? 23.132 -0.122 -27.643 1.00 91.69 98 VAL A N 1
ATOM 755 C CA . VAL A 1 98 ? 23.520 1.237 -27.228 1.00 91.69 98 VAL A CA 1
ATOM 756 C C . VAL A 1 98 ? 24.859 1.713 -27.803 1.00 91.69 98 VAL A C 1
ATOM 758 O O . VAL A 1 98 ? 24.997 2.889 -28.142 1.00 91.69 98 VAL A O 1
ATOM 761 N N . ASN A 1 99 ? 25.834 0.811 -27.945 1.00 89.00 99 ASN A N 1
ATOM 762 C CA . ASN A 1 99 ? 27.211 1.134 -28.339 1.00 89.00 99 ASN A CA 1
ATOM 763 C C . ASN A 1 99 ? 27.531 0.750 -29.795 1.00 89.00 99 ASN A C 1
ATOM 765 O O . ASN A 1 99 ? 28.690 0.511 -30.135 1.00 89.00 99 ASN A O 1
ATOM 769 N N . TRP A 1 100 ? 26.518 0.676 -30.665 1.00 90.88 100 TRP A N 1
ATOM 770 C CA . TRP A 1 100 ? 26.719 0.259 -32.053 1.00 90.88 100 TRP A CA 1
ATOM 771 C C . TRP A 1 100 ? 27.543 1.282 -32.862 1.00 90.88 100 TRP A C 1
ATOM 773 O O . TRP A 1 100 ? 27.209 2.475 -32.850 1.00 90.88 100 TRP A O 1
ATOM 783 N N . PRO A 1 101 ? 28.591 0.868 -33.603 1.00 91.00 101 PRO A N 1
ATOM 784 C CA . PRO A 1 101 ? 29.390 1.787 -34.408 1.00 91.00 101 PRO A CA 1
ATOM 785 C C . PRO A 1 101 ? 28.563 2.465 -35.506 1.00 91.00 101 PRO A C 1
ATOM 787 O O . PRO A 1 101 ? 27.877 1.803 -36.278 1.00 91.00 101 PRO A O 1
ATOM 790 N N . LYS A 1 102 ? 28.694 3.790 -35.649 1.00 90.12 102 LYS A N 1
ATOM 791 C CA . LYS A 1 102 ? 27.980 4.567 -36.686 1.00 90.12 102 LYS A CA 1
ATOM 792 C C . LYS A 1 102 ? 28.352 4.193 -38.124 1.00 90.12 102 LYS A C 1
ATOM 794 O O . LYS A 1 102 ? 27.585 4.471 -39.036 1.00 90.12 102 LYS A O 1
ATOM 799 N N . ALA A 1 103 ? 29.542 3.628 -38.324 1.00 91.75 103 ALA A N 1
ATOM 800 C CA . ALA A 1 103 ? 3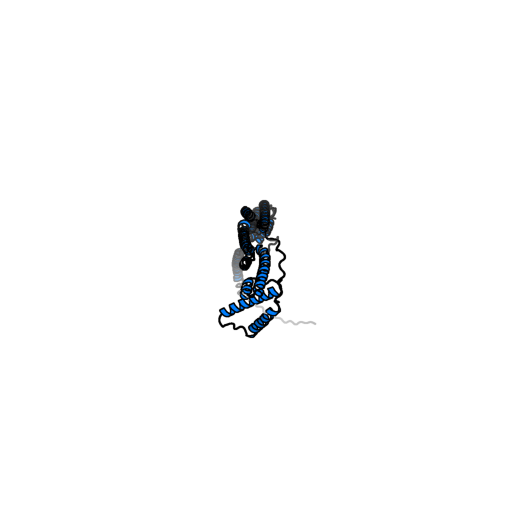0.025 3.192 -39.632 1.00 91.75 103 ALA A CA 1
ATOM 801 C C . ALA A 1 103 ? 29.491 1.806 -40.041 1.00 91.75 103 ALA A C 1
ATOM 803 O O . ALA A 1 103 ? 29.708 1.387 -41.175 1.00 91.75 103 ALA A O 1
ATOM 804 N N . ASP A 1 104 ? 28.829 1.086 -39.129 1.00 90.19 104 ASP A N 1
ATOM 805 C CA . ASP A 1 104 ? 28.278 -0.239 -39.399 1.00 90.19 104 ASP A CA 1
ATOM 806 C C . ASP A 1 104 ? 26.990 -0.144 -40.232 1.00 90.19 104 ASP A C 1
ATOM 808 O O . ASP A 1 104 ? 26.140 0.717 -39.991 1.00 90.19 104 ASP A O 1
ATOM 812 N N . ALA A 1 105 ? 26.822 -1.058 -41.191 1.00 92.81 105 ALA A N 1
ATOM 813 C CA . ALA A 1 105 ? 25.659 -1.083 -42.080 1.00 92.81 105 ALA A CA 1
ATOM 814 C C . ALA A 1 105 ? 24.326 -1.268 -41.330 1.00 92.81 105 ALA A C 1
ATOM 816 O O . ALA A 1 105 ? 23.291 -0.808 -41.805 1.00 92.81 105 ALA A O 1
ATOM 817 N N . ASN A 1 106 ? 24.350 -1.899 -40.152 1.00 91.94 106 ASN A N 1
ATOM 818 C CA . ASN A 1 106 ? 23.164 -2.177 -39.344 1.00 91.94 106 ASN A CA 1
ATOM 819 C C . ASN A 1 106 ? 22.932 -1.134 -38.239 1.00 91.94 106 ASN A C 1
ATOM 821 O O . ASN A 1 106 ? 22.099 -1.345 -37.358 1.00 91.94 106 ASN A O 1
ATOM 825 N N . TYR A 1 107 ? 23.650 -0.004 -38.258 1.00 93.06 107 TYR A N 1
ATOM 826 C CA . TYR A 1 107 ? 23.512 1.034 -37.234 1.00 93.06 107 TYR A CA 1
ATOM 827 C C . TYR A 1 107 ? 22.063 1.504 -37.063 1.00 93.06 107 TYR A C 1
ATOM 829 O O . TYR A 1 107 ? 21.581 1.595 -35.937 1.00 93.06 107 TYR A O 1
ATOM 837 N N . SER A 1 108 ? 21.341 1.756 -38.160 1.00 93.94 108 SER A N 1
ATOM 838 C CA . SER A 1 108 ? 19.942 2.201 -38.093 1.00 93.94 108 SER A CA 1
ATOM 839 C C . SER A 1 108 ? 19.034 1.173 -37.420 1.00 93.94 108 SER A C 1
ATOM 841 O O . SER A 1 108 ? 18.209 1.542 -36.591 1.00 93.94 108 SER A O 1
ATOM 843 N N . GLU A 1 109 ? 19.224 -0.108 -37.735 1.00 94.62 109 GLU A N 1
ATOM 844 C CA . GLU A 1 109 ? 18.453 -1.211 -37.159 1.00 94.62 109 GLU A CA 1
ATOM 845 C C . GLU A 1 109 ? 18.753 -1.375 -35.663 1.00 94.62 109 GLU A C 1
ATOM 847 O O . GLU A 1 109 ? 17.836 -1.532 -34.861 1.00 94.62 109 GLU A O 1
ATOM 852 N N . ALA A 1 110 ? 20.023 -1.257 -35.260 1.00 94.50 110 ALA A N 1
ATOM 853 C CA . ALA A 1 110 ? 20.410 -1.264 -33.852 1.00 94.50 110 ALA A CA 1
ATOM 854 C C . ALA A 1 110 ? 19.735 -0.123 -33.072 1.00 94.50 110 ALA A C 1
ATOM 856 O O . ALA A 1 110 ? 19.198 -0.339 -31.987 1.00 94.50 110 ALA A O 1
ATOM 857 N N . GLN A 1 111 ? 19.731 1.092 -33.631 1.00 95.19 111 GLN A N 1
ATOM 858 C CA . GLN A 1 111 ? 19.103 2.250 -32.990 1.00 95.19 111 GLN A CA 1
ATOM 859 C C . GLN A 1 111 ? 17.576 2.121 -32.900 1.00 95.19 111 GLN A C 1
ATOM 861 O O . GLN A 1 111 ? 16.992 2.572 -31.914 1.00 95.19 111 GLN A O 1
ATOM 866 N N . GLU A 1 112 ? 16.931 1.497 -33.888 1.00 95.12 112 GLU A N 1
ATOM 867 C CA . GLU A 1 112 ? 15.496 1.195 -33.853 1.00 95.12 112 GLU A CA 1
ATOM 868 C C . GLU A 1 112 ? 15.167 0.209 -32.725 1.00 95.12 112 GLU A C 1
ATOM 870 O O . GLU A 1 112 ? 14.336 0.516 -31.876 1.00 95.12 112 GLU A O 1
ATOM 875 N N . ILE A 1 113 ? 15.908 -0.900 -32.617 1.00 95.62 113 ILE A N 1
ATOM 876 C CA . ILE A 1 113 ? 15.738 -1.868 -31.518 1.00 95.62 113 ILE A CA 1
ATOM 877 C C . ILE A 1 113 ? 15.963 -1.198 -30.158 1.00 95.62 113 ILE A C 1
ATOM 879 O O . ILE A 1 113 ? 15.174 -1.390 -29.235 1.00 95.62 113 ILE A O 1
ATOM 883 N N . MET A 1 114 ? 17.014 -0.380 -30.022 1.00 95.56 114 MET A N 1
ATOM 884 C CA . MET A 1 114 ? 17.288 0.360 -28.787 1.00 95.56 114 MET A CA 1
ATOM 885 C C . MET A 1 114 ? 16.104 1.255 -28.402 1.00 95.56 114 MET A C 1
ATOM 887 O O . MET A 1 114 ? 15.723 1.312 -27.229 1.00 95.56 114 MET A O 1
ATOM 891 N N . LYS A 1 115 ? 15.535 1.973 -29.377 1.00 95.88 115 LYS A N 1
ATOM 892 C CA . LYS A 1 115 ? 14.388 2.859 -29.175 1.00 95.88 115 LYS A CA 1
ATOM 893 C C . LYS A 1 115 ? 13.154 2.062 -28.752 1.00 95.88 115 LYS A C 1
ATOM 895 O O . LYS A 1 115 ? 12.565 2.405 -27.730 1.00 95.88 115 LYS A O 1
ATOM 900 N N . ASP A 1 116 ? 12.812 1.001 -29.474 1.00 96.12 116 ASP A N 1
ATOM 901 C CA . ASP A 1 116 ? 11.623 0.183 -29.213 1.00 96.12 116 ASP A CA 1
ATOM 902 C C . ASP A 1 116 ? 11.703 -0.517 -27.851 1.00 96.12 116 ASP A C 1
ATOM 904 O O . ASP A 1 116 ? 10.735 -0.541 -27.088 1.00 96.12 116 ASP A O 1
ATOM 908 N N . SER A 1 117 ? 12.872 -1.053 -27.497 1.00 96.94 117 SER A N 1
ATOM 909 C CA . SER A 1 117 ? 13.102 -1.640 -26.175 1.00 96.94 117 SER A CA 1
ATOM 910 C C . SER A 1 117 ? 13.043 -0.575 -25.077 1.00 96.94 117 SER A C 1
ATOM 912 O O . SER A 1 117 ? 12.415 -0.803 -24.047 1.00 96.94 117 SER A O 1
ATOM 914 N N . SER A 1 118 ? 13.606 0.621 -25.303 1.00 97.69 118 SER A N 1
ATOM 915 C CA . SER A 1 118 ? 13.476 1.749 -24.361 1.00 97.69 118 SER A CA 1
ATOM 916 C C . SER A 1 118 ? 12.013 2.165 -24.159 1.00 97.69 118 SER A C 1
ATOM 918 O O . SER A 1 118 ? 11.623 2.534 -23.053 1.00 97.69 118 SER A O 1
ATOM 920 N N . GLU A 1 119 ? 11.194 2.117 -25.212 1.00 97.38 119 GLU A N 1
ATOM 921 C CA . GLU A 1 119 ? 9.771 2.462 -25.143 1.00 97.38 119 GLU A CA 1
ATOM 922 C C . GLU A 1 119 ? 9.008 1.457 -24.283 1.00 97.38 119 GLU A C 1
ATOM 924 O O . GLU A 1 119 ? 8.261 1.838 -23.381 1.00 97.38 119 GLU A O 1
ATOM 929 N N . GLN A 1 120 ? 9.269 0.167 -24.492 1.00 97.56 120 GLN A N 1
ATOM 930 C CA . GLN A 1 120 ? 8.697 -0.904 -23.681 1.00 97.56 120 GLN A CA 1
ATOM 931 C C . GLN A 1 120 ? 9.111 -0.800 -22.207 1.00 97.56 120 GLN A C 1
ATOM 933 O O . GLN A 1 120 ? 8.262 -0.972 -21.328 1.00 97.56 120 GLN A O 1
ATOM 938 N N . ILE A 1 121 ? 10.373 -0.449 -21.926 1.00 98.12 121 ILE A N 1
ATOM 939 C CA . ILE A 1 121 ? 10.853 -0.159 -20.565 1.00 98.12 121 ILE A CA 1
ATOM 940 C C . ILE A 1 121 ? 10.018 0.959 -19.934 1.00 98.12 121 ILE A C 1
ATOM 942 O O . ILE A 1 121 ? 9.548 0.797 -18.809 1.00 98.12 121 ILE A O 1
ATOM 946 N N . LEU A 1 122 ? 9.780 2.069 -20.645 1.00 97.62 122 LEU A N 1
ATOM 947 C CA . LEU A 1 122 ? 8.965 3.172 -20.121 1.00 97.62 122 LEU A CA 1
ATOM 948 C C . LEU A 1 122 ? 7.516 2.785 -19.870 1.00 97.62 122 LEU A C 1
ATOM 950 O O . LEU A 1 122 ? 6.961 3.150 -18.833 1.00 97.62 122 LEU A O 1
ATOM 954 N N . VAL A 1 123 ? 6.900 2.034 -20.782 1.00 97.31 123 VAL A N 1
ATOM 955 C CA . VAL A 1 123 ? 5.526 1.549 -20.603 1.00 97.31 123 VAL A CA 1
ATOM 956 C C . VAL A 1 123 ? 5.431 0.656 -19.366 1.00 97.31 123 VAL A C 1
ATOM 958 O O . VAL A 1 123 ? 4.505 0.807 -18.565 1.00 97.31 123 VAL A O 1
ATOM 961 N N . LEU A 1 124 ? 6.391 -0.253 -19.183 1.00 97.81 124 LEU A N 1
ATOM 962 C CA . LEU A 1 124 ? 6.426 -1.161 -18.041 1.00 97.81 124 LEU A CA 1
ATOM 963 C C . LEU A 1 124 ? 6.678 -0.417 -16.725 1.00 97.81 124 LEU A C 1
ATOM 965 O O . LEU A 1 124 ? 5.930 -0.607 -15.766 1.00 97.81 124 LEU A O 1
ATOM 969 N N . ALA A 1 125 ? 7.664 0.480 -16.704 1.00 98.06 125 ALA A N 1
ATOM 970 C CA . ALA A 1 125 ? 7.951 1.334 -15.558 1.00 98.06 125 ALA A CA 1
ATOM 971 C C . ALA A 1 125 ? 6.735 2.190 -15.177 1.00 98.06 125 ALA A C 1
ATOM 973 O O . ALA A 1 125 ? 6.369 2.249 -14.006 1.00 98.06 125 ALA A O 1
ATOM 974 N N . ASN A 1 126 ? 6.031 2.772 -16.153 1.00 97.31 126 ASN A N 1
ATOM 975 C CA . ASN A 1 126 ? 4.814 3.529 -15.879 1.00 97.31 126 ASN A CA 1
ATOM 976 C C . ASN A 1 126 ? 3.745 2.658 -15.212 1.00 97.31 126 ASN A C 1
ATOM 978 O O . ASN A 1 126 ? 3.172 3.068 -14.211 1.00 97.31 126 ASN A O 1
ATOM 982 N N . ARG A 1 127 ? 3.507 1.433 -15.698 1.00 96.81 127 ARG A N 1
ATOM 983 C CA . ARG A 1 127 ? 2.563 0.504 -15.047 1.00 96.81 127 ARG A CA 1
ATOM 984 C C . ARG A 1 127 ? 2.961 0.203 -13.602 1.00 96.81 127 ARG A C 1
ATOM 986 O O . ARG A 1 127 ? 2.098 0.133 -12.732 1.00 96.81 127 ARG A O 1
ATOM 993 N N . TRP A 1 128 ? 4.254 0.047 -13.331 1.00 97.25 128 TRP A N 1
ATOM 994 C CA . TRP A 1 128 ? 4.752 -0.168 -11.973 1.00 97.25 128 TRP A CA 1
ATOM 995 C C . TRP A 1 128 ? 4.520 1.044 -11.072 1.00 97.25 128 TRP A C 1
ATOM 997 O O . TRP A 1 128 ? 3.961 0.874 -9.987 1.00 97.25 128 TRP A O 1
ATOM 1007 N N . ALA A 1 129 ? 4.827 2.254 -11.543 1.00 97.06 129 ALA A N 1
ATOM 1008 C CA . ALA A 1 129 ? 4.551 3.491 -10.811 1.00 97.06 129 ALA A CA 1
ATOM 1009 C C . ALA A 1 129 ? 3.049 3.648 -10.512 1.00 97.06 129 ALA A C 1
ATOM 1011 O O . ALA A 1 129 ? 2.663 3.946 -9.382 1.00 97.06 129 ALA A O 1
ATOM 1012 N N . GLN A 1 130 ? 2.198 3.355 -11.500 1.00 95.31 130 GLN A N 1
ATOM 1013 C CA . GLN A 1 130 ? 0.736 3.357 -11.366 1.00 95.31 130 GLN A CA 1
ATOM 1014 C C . GLN A 1 130 ? 0.237 2.316 -10.353 1.00 95.31 130 GLN A C 1
ATOM 1016 O O . GLN A 1 130 ? -0.743 2.550 -9.659 1.00 95.31 130 GLN A O 1
ATOM 1021 N N . SER A 1 131 ? 0.938 1.187 -10.208 1.00 95.19 131 SER A N 1
ATOM 1022 C CA . SER A 1 131 ? 0.618 0.145 -9.221 1.00 95.19 131 SER A CA 1
ATOM 1023 C C . SER A 1 131 ? 1.162 0.408 -7.809 1.00 95.19 131 SER A C 1
ATOM 1025 O O . SER A 1 131 ? 0.904 -0.381 -6.902 1.00 95.19 131 SER A O 1
ATOM 1027 N N . GLY A 1 132 ? 1.910 1.497 -7.613 1.00 95.75 132 GLY A N 1
ATOM 1028 C CA . GLY A 1 132 ? 2.512 1.855 -6.328 1.00 95.75 132 GLY A CA 1
ATOM 1029 C C . GLY A 1 132 ? 3.930 1.328 -6.104 1.00 95.75 132 GLY A C 1
ATOM 1030 O O . GLY A 1 132 ? 4.436 1.413 -4.992 1.00 95.75 132 GLY A O 1
ATOM 1031 N N . LYS A 1 133 ? 4.583 0.796 -7.144 1.00 96.56 133 LYS A N 1
ATOM 1032 C CA . LYS A 1 133 ? 5.989 0.358 -7.120 1.00 96.56 133 LYS A CA 1
ATOM 1033 C C . LYS A 1 133 ? 6.889 1.455 -7.683 1.00 96.56 133 LYS A C 1
ATOM 1035 O O . LYS A 1 133 ? 7.466 1.304 -8.762 1.00 96.56 133 LYS A O 1
ATOM 1040 N N . LEU A 1 134 ? 6.932 2.598 -7.001 1.00 96.69 134 LEU A N 1
ATOM 1041 C CA . LEU A 1 134 ? 7.641 3.775 -7.498 1.00 96.69 134 LEU A CA 1
ATOM 1042 C C . LEU A 1 134 ? 9.142 3.510 -7.645 1.00 96.69 134 LEU A C 1
ATOM 1044 O O . LEU A 1 134 ? 9.718 3.836 -8.679 1.00 96.69 134 LEU A O 1
ATOM 1048 N N . GLU A 1 135 ? 9.774 2.913 -6.640 1.00 97.38 135 GLU A N 1
ATOM 1049 C CA . GLU A 1 135 ? 11.220 2.690 -6.616 1.00 97.38 135 GLU A CA 1
ATOM 1050 C C . GLU A 1 135 ? 11.660 1.786 -7.771 1.00 97.38 135 GLU A C 1
ATOM 1052 O O . GLU A 1 135 ? 12.599 2.118 -8.499 1.00 97.38 135 GLU A O 1
ATOM 1057 N N . ASP A 1 136 ? 10.935 0.686 -7.992 1.00 97.56 136 ASP A N 1
ATOM 1058 C CA . ASP A 1 136 ? 11.194 -0.242 -9.094 1.00 97.56 136 ASP A CA 1
ATOM 1059 C C . ASP A 1 136 ? 10.982 0.431 -10.457 1.00 97.56 136 ASP A C 1
ATOM 1061 O O . ASP A 1 136 ? 11.777 0.236 -11.377 1.00 97.56 136 ASP A O 1
ATOM 1065 N N . ALA A 1 137 ? 9.935 1.253 -10.592 1.00 97.88 137 ALA A N 1
ATOM 1066 C CA . ALA A 1 137 ? 9.655 2.006 -11.811 1.00 97.88 137 ALA A CA 1
ATOM 1067 C C . ALA A 1 137 ? 10.762 3.015 -12.136 1.00 97.88 137 ALA A C 1
ATOM 1069 O O . ALA A 1 137 ? 11.229 3.084 -13.273 1.00 97.88 137 ALA A O 1
ATOM 1070 N N . VAL A 1 138 ? 11.204 3.779 -11.134 1.00 98.31 138 VAL A N 1
ATOM 1071 C CA . VAL A 1 138 ? 12.284 4.761 -11.275 1.00 98.31 138 VAL A CA 1
ATOM 1072 C C . VAL A 1 138 ? 13.591 4.069 -11.634 1.00 98.31 138 VAL A C 1
ATOM 1074 O O . VAL A 1 138 ? 14.295 4.536 -12.529 1.00 98.31 138 VAL A O 1
ATOM 1077 N N . LYS A 1 139 ? 13.898 2.939 -10.985 1.00 98.19 139 LYS A N 1
ATOM 1078 C CA . LYS A 1 139 ? 15.081 2.139 -11.303 1.00 98.19 139 LYS A CA 1
ATOM 1079 C C . LYS A 1 139 ? 15.035 1.650 -12.749 1.00 98.19 139 LYS A C 1
ATOM 1081 O O . LYS A 1 139 ? 15.966 1.919 -13.498 1.00 98.19 139 LYS A O 1
ATOM 1086 N N . LEU A 1 140 ? 13.936 1.015 -13.158 1.00 97.94 140 LEU A N 1
ATOM 1087 C CA . LEU A 1 140 ? 13.774 0.463 -14.503 1.00 97.94 140 LEU A CA 1
ATOM 1088 C C . LEU A 1 140 ? 13.848 1.545 -15.594 1.00 97.94 140 LEU A C 1
ATOM 1090 O O . LEU A 1 140 ? 14.597 1.396 -16.555 1.00 97.94 140 LEU A O 1
ATOM 1094 N N . ALA A 1 141 ? 13.131 2.662 -15.443 1.00 98.00 141 ALA A N 1
ATOM 1095 C CA . ALA A 1 141 ? 13.217 3.786 -16.383 1.00 98.00 141 ALA A CA 1
ATOM 1096 C C . ALA A 1 141 ? 14.598 4.476 -16.359 1.00 98.00 141 ALA A C 1
ATOM 1098 O O . ALA A 1 141 ? 15.009 5.100 -17.341 1.00 98.00 141 ALA A O 1
ATOM 1099 N N . GLY A 1 142 ? 15.321 4.363 -15.242 1.00 97.31 142 GLY A N 1
ATOM 1100 C CA . GLY A 1 142 ? 16.693 4.832 -15.078 1.00 97.31 142 GLY A CA 1
ATOM 1101 C C . GLY A 1 142 ? 17.719 4.066 -15.917 1.00 97.31 142 GLY A C 1
ATOM 1102 O O . GLY A 1 142 ? 18.717 4.670 -16.304 1.00 97.31 142 GLY A O 1
ATOM 1103 N N . GLU A 1 143 ? 17.448 2.802 -16.260 1.00 96.31 143 GLU A N 1
ATOM 1104 C CA . GLU A 1 143 ? 18.311 1.962 -17.112 1.00 96.31 143 GLU A CA 1
ATOM 1105 C C . GLU A 1 143 ? 18.322 2.411 -18.586 1.00 96.31 143 GLU A C 1
ATOM 1107 O O . GLU A 1 143 ? 19.154 1.965 -19.377 1.00 96.31 143 GLU A O 1
ATOM 1112 N N . ILE A 1 144 ? 17.416 3.312 -18.985 1.00 97.06 144 ILE A N 1
ATOM 1113 C CA . ILE A 1 144 ? 17.388 3.847 -20.350 1.00 97.06 144 ILE A CA 1
ATOM 1114 C C . ILE A 1 144 ? 18.638 4.708 -20.579 1.00 97.06 144 ILE A C 1
ATOM 1116 O O . ILE A 1 144 ? 18.821 5.732 -19.904 1.00 97.06 144 ILE A O 1
ATOM 1120 N N . PRO A 1 145 ? 19.485 4.356 -21.561 1.00 95.25 145 PRO A N 1
ATOM 1121 C CA . PRO A 1 145 ? 20.782 4.976 -21.739 1.00 95.25 145 PRO A CA 1
ATOM 1122 C C . PRO A 1 145 ? 20.652 6.418 -22.233 1.00 95.25 145 PRO A C 1
ATOM 1124 O O . PRO A 1 145 ? 19.681 6.775 -22.906 1.00 95.25 145 PRO A O 1
ATOM 1127 N N . PRO A 1 146 ? 21.658 7.269 -21.969 1.00 94.06 146 PRO A N 1
ATOM 1128 C CA . PRO A 1 146 ? 21.633 8.671 -22.370 1.00 94.06 146 PRO A CA 1
ATOM 1129 C C . PRO A 1 146 ? 21.643 8.893 -23.888 1.00 94.06 146 PRO A C 1
ATOM 1131 O O . PRO A 1 146 ? 21.210 9.951 -24.338 1.00 94.06 146 PRO A O 1
ATOM 1134 N N . SER A 1 147 ? 22.116 7.919 -24.671 1.00 90.94 147 SER A N 1
ATOM 1135 C CA . SER A 1 147 ? 22.080 7.948 -26.138 1.00 90.94 147 SER A CA 1
ATOM 1136 C C . SER A 1 147 ? 20.702 7.620 -26.720 1.00 90.94 147 SER A C 1
ATOM 1138 O O . SER A 1 147 ? 20.462 7.921 -27.888 1.00 90.94 147 SER A O 1
ATOM 1140 N N . SER A 1 148 ? 19.786 7.044 -25.930 1.00 93.50 148 SER A N 1
ATOM 1141 C CA . SER A 1 148 ? 18.426 6.752 -26.384 1.00 93.50 148 SER A CA 1
ATOM 1142 C C . SER A 1 148 ? 17.620 8.045 -26.549 1.00 93.50 148 SER A C 1
ATOM 1144 O O . SER A 1 148 ? 17.636 8.900 -25.653 1.00 93.50 148 SER A O 1
ATOM 1146 N N . PRO A 1 149 ? 16.833 8.189 -27.634 1.00 92.62 149 PRO A N 1
ATOM 1147 C CA . PRO A 1 149 ? 15.934 9.332 -27.798 1.00 92.62 149 PRO A CA 1
ATOM 1148 C C . PRO A 1 149 ? 14.895 9.428 -26.669 1.00 92.62 149 PRO A C 1
ATOM 1150 O O . PRO A 1 149 ? 14.360 10.509 -26.417 1.00 92.62 149 PRO A O 1
ATOM 1153 N N . LEU A 1 150 ? 14.637 8.328 -25.951 1.00 95.94 150 LEU A N 1
ATOM 1154 C CA . LEU A 1 150 ? 13.684 8.293 -24.845 1.00 95.94 150 LEU A CA 1
ATOM 1155 C C . LEU A 1 150 ? 14.274 8.693 -23.493 1.00 95.94 150 LEU A C 1
ATOM 1157 O O . LEU A 1 150 ? 13.526 8.781 -22.523 1.00 95.94 150 LEU A O 1
ATOM 1161 N N . ARG A 1 151 ? 15.569 9.029 -23.402 1.00 95.94 151 ARG A N 1
ATOM 1162 C CA . ARG A 1 151 ? 16.170 9.456 -22.129 1.00 95.94 151 ARG A CA 1
ATOM 1163 C C . ARG A 1 151 ? 15.468 10.671 -21.521 1.00 95.94 151 ARG A C 1
ATOM 1165 O O . ARG A 1 151 ? 15.213 10.690 -20.320 1.00 95.94 151 ARG A O 1
ATOM 1172 N N . LYS A 1 152 ? 15.184 11.700 -22.326 1.00 97.12 152 LYS A N 1
ATOM 1173 C CA . LYS A 1 152 ? 14.515 12.923 -21.848 1.00 97.12 152 LYS A CA 1
ATOM 1174 C C . LYS A 1 152 ? 13.067 12.646 -21.410 1.00 97.12 152 LYS A C 1
ATOM 1176 O O . LYS A 1 152 ? 12.744 13.008 -20.281 1.00 97.12 152 LYS A O 1
ATOM 1181 N N . PRO A 1 153 ? 12.228 11.965 -22.221 1.00 96.88 153 PRO A N 1
ATOM 1182 C CA . PRO A 1 153 ? 10.924 11.479 -21.769 1.00 96.88 153 PRO A CA 1
ATOM 1183 C C . PRO A 1 153 ? 10.989 10.668 -20.469 1.00 96.88 153 PRO A C 1
ATOM 1185 O O . PRO A 1 153 ? 10.219 10.936 -19.554 1.00 96.88 153 PRO A O 1
ATOM 1188 N N . ALA A 1 154 ? 11.951 9.748 -20.343 1.00 97.94 154 ALA A N 1
ATOM 1189 C CA . ALA A 1 154 ? 12.135 8.929 -19.146 1.00 97.94 154 ALA A CA 1
ATOM 1190 C C . ALA A 1 154 ? 12.360 9.771 -17.886 1.00 97.94 154 ALA A C 1
ATOM 1192 O O . ALA A 1 154 ? 11.698 9.569 -16.872 1.00 97.94 154 ALA A O 1
ATOM 1193 N N . GLN A 1 155 ? 13.275 10.742 -17.953 1.00 98.06 155 GLN A N 1
ATOM 1194 C CA . GLN A 1 155 ? 13.556 11.636 -16.828 1.00 98.06 155 GLN A CA 1
ATOM 1195 C C . GLN A 1 155 ? 12.342 12.489 -16.451 1.00 98.06 155 GLN A C 1
ATOM 1197 O O . GLN A 1 155 ? 12.087 12.680 -15.264 1.00 98.06 155 GLN A O 1
ATOM 1202 N N . ALA A 1 156 ? 11.592 12.977 -17.443 1.00 97.81 156 ALA A N 1
ATOM 1203 C CA . ALA A 1 156 ? 10.375 13.741 -17.199 1.00 97.81 156 ALA A CA 1
ATOM 1204 C C . ALA A 1 156 ? 9.319 12.891 -16.474 1.00 97.81 156 ALA A C 1
ATOM 1206 O O . ALA A 1 156 ? 8.790 13.326 -15.457 1.00 97.81 156 ALA A O 1
ATOM 1207 N N . MET A 1 157 ? 9.086 11.653 -16.926 1.00 97.06 157 MET A N 1
ATOM 1208 C CA . MET A 1 157 ? 8.154 10.733 -16.265 1.00 97.06 157 MET A CA 1
ATOM 1209 C C . MET A 1 157 ? 8.595 10.386 -14.840 1.00 97.06 157 MET A C 1
ATOM 1211 O O . MET A 1 157 ? 7.780 10.442 -13.926 1.00 97.06 157 MET A O 1
ATOM 1215 N N . ILE A 1 158 ? 9.885 10.094 -14.626 1.00 98.06 158 ILE A N 1
ATOM 1216 C CA . ILE A 1 158 ? 10.444 9.844 -13.286 1.00 98.06 158 ILE A CA 1
ATOM 1217 C C . ILE A 1 158 ? 10.167 11.027 -12.355 1.00 98.06 158 ILE A C 1
ATOM 1219 O O . ILE A 1 158 ? 9.696 10.829 -11.234 1.00 98.06 158 ILE A O 1
ATOM 1223 N N . TYR A 1 159 ? 10.430 12.250 -12.822 1.00 97.75 159 TYR A N 1
ATOM 1224 C CA . TYR A 1 159 ? 10.176 13.459 -12.047 1.00 97.75 159 TYR A CA 1
ATOM 1225 C C . TYR A 1 159 ? 8.686 13.616 -11.719 1.00 97.75 159 TYR A C 1
ATOM 1227 O O . TYR A 1 159 ? 8.333 13.856 -10.565 1.00 97.75 159 TYR A O 1
ATOM 1235 N N . GLU A 1 160 ? 7.801 13.429 -12.700 1.00 95.88 160 GLU A N 1
ATOM 1236 C CA . GLU A 1 160 ? 6.351 13.496 -12.493 1.00 95.88 160 GLU A CA 1
ATOM 1237 C C . GLU A 1 160 ? 5.855 12.456 -11.481 1.00 95.88 160 GLU A C 1
ATOM 1239 O O . GLU A 1 160 ? 5.069 12.796 -10.595 1.00 95.88 160 GLU A O 1
ATOM 1244 N N . TRP A 1 161 ? 6.328 11.209 -11.566 1.00 96.81 161 TRP A N 1
ATOM 1245 C CA . TRP A 1 161 ? 5.956 10.157 -10.621 1.00 96.81 161 TRP A CA 1
ATOM 1246 C C . TRP A 1 161 ? 6.399 10.493 -9.198 1.00 96.81 161 TRP A C 1
ATOM 1248 O O . TRP A 1 161 ? 5.601 10.379 -8.271 1.00 96.81 161 TRP A O 1
ATOM 1258 N N . GLN A 1 162 ? 7.643 10.949 -9.023 1.00 96.94 162 GLN A N 1
ATOM 1259 C CA . GLN A 1 162 ? 8.179 11.332 -7.714 1.00 96.94 162 GLN A CA 1
ATOM 1260 C C . GLN A 1 162 ? 7.417 12.515 -7.108 1.00 96.94 162 GLN A C 1
ATOM 1262 O O . GLN A 1 162 ? 7.091 12.494 -5.923 1.00 96.94 162 GLN A O 1
ATOM 1267 N N . GLN A 1 163 ? 7.081 13.524 -7.917 1.00 95.94 163 GLN A N 1
ATOM 1268 C CA . GLN A 1 163 ? 6.277 14.663 -7.471 1.00 95.94 163 GLN A CA 1
ATOM 1269 C C . GLN A 1 163 ? 4.867 14.232 -7.053 1.00 95.94 163 GLN A C 1
ATOM 1271 O O . GLN A 1 163 ? 4.403 14.603 -5.976 1.00 95.94 163 GLN A O 1
ATOM 1276 N N . ALA A 1 164 ? 4.192 13.420 -7.872 1.00 94.00 164 ALA A N 1
ATOM 1277 C CA . ALA A 1 164 ? 2.861 12.912 -7.551 1.00 94.00 164 ALA A CA 1
ATOM 1278 C C . ALA A 1 164 ? 2.868 12.022 -6.297 1.00 94.00 164 ALA A C 1
ATOM 1280 O O . ALA A 1 164 ? 1.918 12.048 -5.516 1.00 94.00 164 ALA A O 1
ATOM 1281 N N . TRP A 1 165 ? 3.936 11.249 -6.089 1.00 96.44 165 TRP A N 1
ATOM 1282 C CA . TRP A 1 165 ? 4.109 10.429 -4.895 1.00 96.44 165 TRP A CA 1
ATOM 1283 C C . TRP A 1 165 ? 4.272 11.269 -3.634 1.00 96.44 165 TRP A C 1
ATOM 1285 O O . TRP A 1 165 ? 3.517 11.082 -2.685 1.00 96.44 165 TRP A O 1
ATOM 1295 N N . ALA A 1 166 ? 5.178 12.249 -3.657 1.00 96.69 166 ALA A N 1
ATOM 1296 C CA . ALA A 1 166 ? 5.394 13.152 -2.531 1.00 96.69 166 ALA A CA 1
ATOM 1297 C C . ALA A 1 166 ? 4.115 13.925 -2.158 1.00 96.69 166 ALA A C 1
ATOM 1299 O O . ALA A 1 166 ? 3.817 14.109 -0.980 1.00 96.69 166 ALA A O 1
ATOM 1300 N N . GLN A 1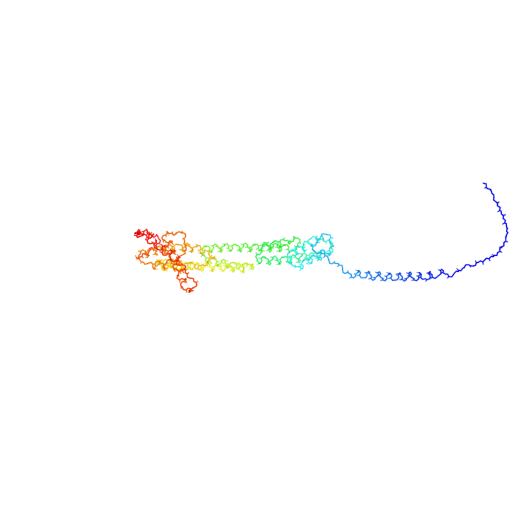 167 ? 3.322 14.337 -3.154 1.00 96.12 167 GLN A N 1
ATOM 1301 C CA . GLN A 1 167 ? 2.012 14.955 -2.920 1.00 96.12 167 GLN A CA 1
ATOM 1302 C C . GLN A 1 167 ? 1.036 13.991 -2.233 1.00 96.12 167 GLN A C 1
ATOM 1304 O O . GLN A 1 167 ? 0.364 14.383 -1.281 1.00 96.12 167 GLN A O 1
ATOM 1309 N N . GLY A 1 168 ? 0.970 12.733 -2.678 1.00 96.62 168 GLY A N 1
ATOM 1310 C CA . GLY A 1 168 ? 0.156 11.703 -2.029 1.00 96.62 168 GLY A CA 1
ATOM 1311 C C . GLY A 1 168 ? 0.563 11.456 -0.580 1.00 96.62 168 GLY A C 1
ATOM 1312 O O . GLY A 1 168 ? -0.293 11.447 0.300 1.00 96.62 168 GLY A O 1
ATOM 1313 N N . GLU A 1 169 ? 1.862 11.340 -0.306 1.00 96.69 169 GLU A N 1
ATOM 1314 C CA . GLU A 1 169 ? 2.381 11.165 1.056 1.00 96.69 169 GLU A CA 1
ATOM 1315 C C . GLU A 1 169 ? 2.052 12.350 1.969 1.00 96.69 169 GLU A C 1
ATOM 1317 O O . GLU A 1 169 ? 1.664 12.144 3.121 1.00 96.69 169 GLU A O 1
ATOM 1322 N N . ALA A 1 170 ? 2.142 13.579 1.454 1.00 97.56 170 ALA A N 1
ATOM 1323 C CA . ALA A 1 170 ? 1.753 14.774 2.197 1.00 97.56 170 ALA A CA 1
ATOM 1324 C C . ALA A 1 170 ? 0.255 14.763 2.551 1.00 97.56 170 ALA A C 1
ATOM 1326 O O . ALA A 1 170 ? -0.103 14.975 3.709 1.00 97.56 170 ALA A O 1
ATOM 1327 N N . ILE A 1 171 ? -0.615 14.426 1.590 1.00 97.25 171 ILE A N 1
ATOM 1328 C CA . ILE A 1 171 ? -2.065 14.305 1.824 1.00 97.25 171 ILE A CA 1
ATOM 1329 C C . ILE A 1 171 ? -2.357 13.246 2.893 1.00 97.25 171 ILE A C 1
ATOM 1331 O O . ILE A 1 171 ? -3.183 13.464 3.780 1.00 97.25 171 ILE A O 1
ATOM 1335 N N . GLU A 1 172 ? -1.684 12.093 2.849 1.00 96.62 172 GLU A N 1
ATOM 1336 C CA . GLU A 1 172 ? -1.867 11.058 3.868 1.00 96.62 172 GLU A CA 1
ATOM 1337 C C . GLU A 1 172 ? -1.380 11.482 5.255 1.00 96.62 172 GLU A C 1
ATOM 1339 O O . GLU A 1 172 ? -1.993 11.105 6.258 1.00 96.62 172 GLU A O 1
ATOM 1344 N N . ALA A 1 173 ? -0.288 12.243 5.334 1.00 97.69 173 ALA A N 1
ATOM 1345 C CA . ALA A 1 173 ? 0.212 12.781 6.594 1.00 97.69 173 ALA A CA 1
ATOM 1346 C C . ALA A 1 173 ? -0.799 13.756 7.222 1.00 97.69 173 ALA A C 1
ATOM 1348 O O . ALA A 1 173 ? -1.110 13.648 8.415 1.00 97.69 173 ALA A O 1
ATOM 1349 N N . ASP A 1 174 ? -1.382 14.640 6.412 1.00 96.81 174 ASP A N 1
ATOM 1350 C CA . ASP A 1 174 ? -2.441 15.554 6.844 1.00 96.81 174 ASP A CA 1
ATOM 1351 C C . ASP A 1 174 ? -3.701 14.793 7.273 1.00 96.81 174 ASP A C 1
ATOM 1353 O O . ASP A 1 174 ? -4.307 15.105 8.299 1.00 96.81 174 ASP A O 1
ATOM 1357 N N . LEU A 1 175 ? -4.069 13.741 6.538 1.00 96.38 175 LEU A N 1
ATOM 1358 C CA . LEU A 1 175 ? -5.215 12.892 6.855 1.00 96.38 175 LEU A CA 1
ATOM 1359 C C . LEU A 1 175 ? -5.031 12.185 8.207 1.00 96.38 175 LEU A C 1
ATOM 1361 O O . LEU A 1 175 ? -5.943 12.203 9.034 1.00 96.38 175 LEU A O 1
ATOM 1365 N N . ARG A 1 176 ? -3.845 11.624 8.483 1.00 94.81 176 ARG A N 1
ATOM 1366 C CA . ARG A 1 176 ? -3.522 11.036 9.800 1.00 94.81 176 ARG A CA 1
ATOM 1367 C C . ARG A 1 176 ? -3.634 12.061 10.922 1.00 94.81 176 ARG A C 1
ATOM 1369 O O . ARG A 1 176 ? -4.168 11.748 11.983 1.00 94.81 176 ARG A O 1
ATOM 1376 N N . THR A 1 177 ? -3.159 13.277 10.677 1.00 95.31 177 THR A N 1
ATOM 1377 C CA . THR A 1 177 ? -3.232 14.375 11.647 1.00 95.31 177 THR A CA 1
ATOM 1378 C C . THR A 1 177 ? -4.685 14.764 11.930 1.00 95.31 177 THR A C 1
ATOM 1380 O O . THR A 1 177 ? -5.073 14.879 13.092 1.00 95.31 177 THR A O 1
ATOM 1383 N N . ALA A 1 178 ? -5.515 14.886 10.891 1.00 95.50 178 ALA A N 1
ATOM 1384 C CA . ALA A 1 178 ? -6.941 15.172 11.029 1.00 95.50 178 ALA A CA 1
ATOM 1385 C C . ALA A 1 178 ? -7.690 14.060 11.784 1.00 95.50 178 ALA A C 1
ATOM 1387 O O . ALA A 1 178 ? -8.508 14.355 12.652 1.00 95.50 178 ALA A O 1
ATOM 1388 N N . LEU A 1 179 ? -7.372 12.787 11.517 1.00 92.62 179 LEU A N 1
ATOM 1389 C CA . LEU A 1 179 ? -7.934 11.648 12.252 1.00 92.62 179 LEU A CA 1
ATOM 1390 C C . LEU A 1 179 ? -7.563 11.676 13.738 1.00 92.62 179 LEU A C 1
ATOM 1392 O O . LEU A 1 179 ? -8.437 11.504 14.585 1.00 92.62 179 LEU A O 1
ATOM 1396 N N . ALA A 1 180 ? -6.296 11.943 14.067 1.00 89.56 180 ALA A N 1
ATOM 1397 C CA . ALA A 1 180 ? -5.848 12.059 15.455 1.00 89.56 180 ALA A CA 1
ATOM 1398 C C . ALA A 1 180 ? -6.541 13.220 16.193 1.00 89.56 180 ALA A C 1
ATOM 1400 O O . ALA A 1 180 ? -6.854 13.106 17.378 1.00 89.56 180 ALA A O 1
ATOM 1401 N N . ALA A 1 181 ? -6.825 14.314 15.482 1.00 92.25 181 ALA A N 1
ATOM 1402 C CA . ALA A 1 181 ? -7.586 15.454 15.987 1.00 92.25 181 ALA A CA 1
ATOM 1403 C C . ALA A 1 181 ? -9.114 15.239 15.988 1.00 92.25 181 ALA A C 1
ATOM 1405 O O . ALA A 1 181 ? -9.840 16.123 16.438 1.00 92.25 181 ALA A O 1
ATOM 1406 N N . GLN A 1 182 ? -9.604 14.091 15.497 1.00 92.06 182 GLN A N 1
ATOM 1407 C CA . GLN A 1 182 ? -11.031 13.775 15.326 1.00 92.06 182 GLN A CA 1
ATOM 1408 C C . GLN A 1 182 ? -11.770 14.774 14.414 1.00 92.06 182 GLN A C 1
ATOM 1410 O O . GLN A 1 182 ? -12.987 14.946 14.502 1.00 92.06 182 GLN A O 1
ATOM 1415 N N . ASP A 1 183 ? -11.039 15.430 13.509 1.00 95.31 183 ASP A N 1
ATOM 1416 C CA . ASP A 1 183 ? -11.589 16.346 12.516 1.00 95.31 183 ASP A CA 1
ATOM 1417 C C . ASP A 1 183 ? -11.991 15.577 11.250 1.00 95.31 183 ASP A C 1
ATOM 1419 O O . ASP A 1 183 ? -11.259 15.481 10.258 1.00 95.31 183 ASP A O 1
ATOM 1423 N N . TRP A 1 184 ? -13.202 15.019 11.283 1.00 93.88 184 TRP A N 1
ATOM 1424 C CA . TRP A 1 184 ? -13.762 14.247 10.172 1.00 93.88 184 TRP A CA 1
ATOM 1425 C C . TRP A 1 184 ? -13.961 15.080 8.903 1.00 93.88 184 TRP A C 1
ATOM 1427 O O . TRP A 1 184 ? -13.932 14.534 7.799 1.00 93.88 184 TRP A O 1
ATOM 1437 N N . ALA A 1 185 ? -14.197 16.389 9.034 1.00 95.19 185 ALA A N 1
ATOM 1438 C CA . ALA A 1 185 ? -14.399 17.266 7.887 1.00 95.19 185 ALA A CA 1
ATOM 1439 C C . ALA A 1 185 ? -13.077 17.467 7.141 1.00 95.19 185 ALA A C 1
ATOM 1441 O O . ALA A 1 185 ? -13.017 17.233 5.932 1.00 95.19 185 ALA A O 1
ATOM 1442 N N . SER A 1 186 ? -12.008 17.800 7.869 1.00 96.00 186 SER A N 1
ATOM 1443 C CA . SER A 1 186 ? -10.664 17.911 7.303 1.00 96.00 186 SER A CA 1
ATOM 1444 C C . SER A 1 186 ? -10.184 16.581 6.716 1.00 96.00 186 SER A C 1
ATOM 1446 O O . SER A 1 186 ? -9.759 16.544 5.562 1.00 96.00 186 SER A O 1
ATOM 1448 N N . ALA A 1 187 ? -10.370 15.457 7.421 1.00 96.44 187 ALA A N 1
ATOM 1449 C CA . ALA A 1 187 ? -9.981 14.137 6.914 1.00 96.44 187 ALA A CA 1
ATOM 1450 C C . ALA A 1 187 ? -10.684 13.778 5.589 1.00 96.44 187 ALA A C 1
ATOM 1452 O O . ALA A 1 187 ? -10.045 13.295 4.652 1.00 96.44 187 ALA A O 1
ATOM 1453 N N . ARG A 1 188 ? -11.993 14.055 5.464 1.00 95.56 188 ARG A N 1
ATOM 1454 C CA . ARG A 1 188 ? -12.735 13.826 4.210 1.00 95.56 188 ARG A CA 1
ATOM 1455 C C . ARG A 1 188 ? -12.318 14.783 3.094 1.00 95.56 188 ARG A C 1
ATOM 1457 O O . ARG A 1 188 ? -12.312 14.365 1.937 1.00 95.56 188 ARG A O 1
ATOM 1464 N N . ASN A 1 189 ? -11.959 16.026 3.418 1.00 96.50 189 ASN A N 1
ATOM 1465 C CA . ASN A 1 189 ? -11.429 16.979 2.441 1.00 96.50 189 ASN A CA 1
ATOM 1466 C C . ASN A 1 189 ? -10.084 16.501 1.881 1.00 96.50 189 ASN A C 1
ATOM 1468 O O . ASN A 1 189 ? -9.919 16.453 0.663 1.00 96.50 189 ASN A O 1
ATOM 1472 N N . GLN A 1 190 ? -9.168 16.054 2.746 1.00 96.50 190 GLN A N 1
ATOM 1473 C CA . GLN A 1 190 ? -7.886 15.477 2.323 1.00 96.50 190 GLN A CA 1
ATOM 1474 C C . GLN A 1 190 ? -8.082 14.211 1.482 1.00 96.50 190 GLN A C 1
ATOM 1476 O O . GLN A 1 190 ? -7.442 14.029 0.447 1.00 96.50 190 GLN A O 1
ATOM 1481 N N . LEU A 1 191 ? -9.056 13.372 1.840 1.00 95.75 191 LEU A N 1
ATOM 1482 C CA . LEU A 1 191 ? -9.422 12.217 1.025 1.00 95.75 191 LEU A CA 1
ATOM 1483 C C . LEU A 1 191 ? -9.905 12.613 -0.390 1.00 95.75 191 LEU A C 1
ATOM 1485 O O . LEU A 1 191 ? -9.620 11.894 -1.348 1.00 95.75 191 LEU A O 1
ATOM 1489 N N . GLN A 1 192 ? -10.605 13.745 -0.560 1.00 95.00 192 GLN A N 1
ATOM 1490 C CA . GLN A 1 192 ? -10.935 14.245 -1.905 1.00 95.00 192 GLN A CA 1
ATOM 1491 C C . GLN A 1 192 ? -9.704 14.777 -2.643 1.00 95.00 192 GLN A C 1
ATOM 1493 O O . GLN A 1 192 ? -9.608 14.573 -3.850 1.00 95.00 192 GLN A O 1
ATOM 1498 N N . ALA A 1 193 ? -8.753 15.407 -1.947 1.00 94.38 193 ALA A N 1
ATOM 1499 C CA . ALA A 1 193 ? -7.501 15.848 -2.562 1.00 94.38 193 ALA A CA 1
ATOM 1500 C C . ALA A 1 193 ? -6.722 14.667 -3.165 1.00 94.38 193 ALA A C 1
ATOM 1502 O O . ALA A 1 193 ? -6.159 14.791 -4.252 1.00 94.38 193 ALA A O 1
ATOM 1503 N N . LEU A 1 194 ? -6.785 13.487 -2.537 1.00 93.94 194 LEU A N 1
ATOM 1504 C CA . LEU A 1 194 ? -6.170 12.267 -3.064 1.00 93.94 194 LEU A CA 1
ATOM 1505 C C . LEU A 1 194 ? -6.729 11.857 -4.442 1.00 93.94 194 LEU A C 1
ATOM 1507 O O . LEU A 1 194 ? -5.992 11.321 -5.266 1.00 93.94 194 LEU A O 1
ATOM 1511 N N . LYS A 1 195 ? -8.004 12.160 -4.734 1.00 90.62 195 LYS A N 1
ATOM 1512 C CA . LYS A 1 195 ? -8.625 11.899 -6.048 1.00 90.62 195 LYS A CA 1
ATOM 1513 C C . LYS A 1 195 ? -8.124 12.806 -7.172 1.00 90.62 195 LYS A C 1
ATOM 1515 O O . LYS A 1 195 ? -8.403 12.533 -8.335 1.00 90.62 195 LYS A O 1
ATOM 1520 N N . LEU A 1 196 ? -7.438 13.898 -6.841 1.00 91.38 196 LEU A N 1
ATOM 1521 C CA . LEU A 1 196 ? -6.847 14.795 -7.835 1.00 91.38 196 LEU A CA 1
ATOM 1522 C C . LEU A 1 196 ? -5.503 14.265 -8.352 1.00 91.38 196 LEU A C 1
ATOM 1524 O O . LEU A 1 196 ? -4.984 14.764 -9.352 1.00 91.38 196 LEU A O 1
ATOM 1528 N N . LEU A 1 197 ? -4.938 13.252 -7.687 1.00 92.06 197 LEU A N 1
ATOM 1529 C CA . LEU A 1 197 ? -3.718 12.591 -8.126 1.00 92.06 197 LEU A CA 1
ATOM 1530 C C . LEU A 1 197 ? -3.994 11.689 -9.330 1.00 92.06 197 LEU A C 1
ATOM 1532 O O . LEU A 1 197 ? -5.079 11.144 -9.497 1.00 92.06 197 LEU A O 1
ATOM 1536 N N . LYS A 1 198 ? -2.980 11.512 -10.176 1.00 84.94 198 LYS A N 1
ATOM 1537 C CA . LYS A 1 198 ? -3.115 10.774 -11.442 1.00 84.94 198 LYS A CA 1
ATOM 1538 C C . LYS A 1 198 ? -2.831 9.274 -11.334 1.00 84.94 198 LYS A C 1
ATOM 1540 O O . LYS A 1 198 ? -3.087 8.567 -12.298 1.00 84.94 198 LYS A O 1
ATOM 1545 N N . SER A 1 199 ? -2.234 8.808 -10.232 1.00 90.19 199 SER A N 1
ATOM 1546 C CA . SER A 1 199 ? -1.805 7.408 -10.117 1.00 90.19 199 SER A CA 1
ATOM 1547 C C . SER A 1 199 ? -2.955 6.496 -9.699 1.00 90.19 199 SER A C 1
ATOM 1549 O O . SER A 1 199 ? -3.603 6.773 -8.685 1.00 90.19 199 SER A O 1
ATOM 1551 N N . ASP A 1 200 ? -3.149 5.378 -10.400 1.00 92.94 200 ASP A N 1
ATOM 1552 C CA . ASP A 1 200 ? -4.155 4.360 -10.066 1.00 92.94 200 ASP A CA 1
ATOM 1553 C C . ASP A 1 200 ? -4.030 3.886 -8.611 1.00 92.94 200 ASP A C 1
ATOM 1555 O O . ASP A 1 200 ? -5.034 3.718 -7.915 1.00 92.94 200 ASP A O 1
ATOM 1559 N N . TYR A 1 201 ? -2.802 3.734 -8.111 1.00 95.00 201 TYR A N 1
ATOM 1560 C CA . TYR A 1 201 ? -2.507 3.370 -6.726 1.00 95.00 201 TYR A CA 1
ATOM 1561 C C . TYR A 1 201 ? -3.136 4.331 -5.710 1.00 95.00 201 TYR A C 1
ATOM 1563 O O . TYR A 1 201 ? -3.746 3.893 -4.729 1.00 95.00 201 TYR A O 1
ATOM 1571 N N . TRP A 1 202 ? -3.022 5.639 -5.952 1.00 95.62 202 TRP A N 1
ATOM 1572 C CA . TRP A 1 202 ? -3.600 6.654 -5.073 1.00 95.62 202 TRP A CA 1
ATOM 1573 C C . TRP A 1 202 ? -5.127 6.663 -5.177 1.00 95.62 202 TRP A C 1
ATOM 1575 O O . TRP A 1 202 ? -5.813 6.663 -4.155 1.00 95.62 202 TRP A O 1
ATOM 1585 N N . LEU A 1 203 ? -5.648 6.595 -6.406 1.00 93.62 203 LEU A N 1
ATOM 1586 C CA . LEU A 1 203 ? -7.078 6.671 -6.711 1.00 93.62 203 LEU A CA 1
ATOM 1587 C C . LEU A 1 203 ? -7.885 5.464 -6.230 1.00 93.62 203 LEU A C 1
ATOM 1589 O O . LEU A 1 203 ? -9.069 5.600 -5.927 1.00 93.62 203 LEU A O 1
ATOM 1593 N N . THR A 1 204 ? -7.265 4.286 -6.178 1.00 92.94 204 THR A N 1
ATOM 1594 C CA . THR A 1 204 ? -7.951 3.033 -5.852 1.00 92.94 204 THR A CA 1
ATOM 1595 C C . THR A 1 204 ? -7.486 2.494 -4.505 1.00 92.94 204 THR A C 1
ATOM 1597 O O . THR A 1 204 ? -8.219 2.580 -3.521 1.00 92.94 204 THR A O 1
ATOM 1600 N N . THR A 1 205 ? -6.263 1.976 -4.426 1.00 95.06 205 THR A N 1
ATOM 1601 C CA . THR A 1 205 ? -5.730 1.287 -3.247 1.00 95.06 205 THR A CA 1
ATOM 1602 C C . THR A 1 205 ? -5.735 2.184 -2.015 1.00 95.06 205 THR A C 1
ATOM 1604 O O . THR A 1 205 ? -6.315 1.828 -0.986 1.00 95.06 205 THR A O 1
ATOM 1607 N N . ARG A 1 206 ? -5.113 3.363 -2.108 1.00 96.38 206 ARG A N 1
ATOM 1608 C CA . ARG A 1 206 ? -4.964 4.263 -0.956 1.00 96.38 206 ARG A CA 1
ATOM 1609 C C . ARG A 1 206 ? -6.248 5.001 -0.625 1.00 96.38 206 ARG A C 1
ATOM 1611 O O . ARG A 1 206 ? -6.614 5.059 0.547 1.00 96.38 206 ARG A O 1
ATOM 1618 N N . PHE A 1 207 ? -6.985 5.460 -1.634 1.00 96.50 207 PHE A N 1
ATOM 1619 C CA . PHE A 1 207 ? -8.305 6.051 -1.434 1.00 96.50 207 PHE A CA 1
ATOM 1620 C C . PHE A 1 207 ? -9.256 5.106 -0.686 1.00 96.50 207 PHE A C 1
ATOM 1622 O O . PHE A 1 207 ? -9.831 5.492 0.330 1.00 96.50 207 PHE A O 1
ATOM 1629 N N . ASN A 1 208 ? -9.395 3.856 -1.142 1.00 95.81 208 ASN A N 1
ATOM 1630 C CA . ASN A 1 208 ? -10.306 2.892 -0.520 1.00 95.81 208 ASN A CA 1
ATOM 1631 C C . ASN A 1 208 ? -9.885 2.555 0.910 1.00 95.81 208 ASN A C 1
ATOM 1633 O O . ASN A 1 208 ? -10.735 2.473 1.800 1.00 95.81 208 ASN A O 1
ATOM 1637 N N . PHE A 1 209 ? -8.577 2.400 1.137 1.00 95.38 209 PHE A N 1
ATOM 1638 C CA . PHE A 1 209 ? -8.029 2.191 2.472 1.00 95.38 209 PHE A CA 1
ATOM 1639 C C . PHE A 1 209 ? -8.430 3.330 3.417 1.00 95.38 209 PHE A C 1
ATOM 1641 O O . PHE A 1 209 ? -9.039 3.077 4.457 1.00 95.38 209 PHE A O 1
ATOM 1648 N N . TRP A 1 210 ? -8.152 4.583 3.048 1.00 95.94 210 TRP A N 1
ATOM 1649 C CA . TRP A 1 210 ? -8.442 5.726 3.913 1.00 95.94 210 TRP A CA 1
ATOM 1650 C C . TRP A 1 210 ? -9.926 6.000 4.080 1.00 95.94 210 TRP A C 1
ATOM 1652 O O . TRP A 1 210 ? -10.359 6.322 5.183 1.00 95.94 210 TRP A O 1
ATOM 1662 N N . HIS A 1 211 ? -10.719 5.815 3.028 1.00 95.94 211 HIS A N 1
ATOM 1663 C CA . HIS A 1 211 ? -12.170 5.906 3.117 1.00 95.94 211 HIS A CA 1
ATOM 1664 C C . HIS A 1 211 ? -12.728 4.931 4.163 1.00 95.94 211 HIS A C 1
ATOM 1666 O O . HIS A 1 211 ? -13.514 5.326 5.023 1.00 95.94 211 HIS A O 1
ATOM 1672 N N . HIS A 1 212 ? -12.287 3.669 4.133 1.00 94.62 212 HIS A N 1
ATOM 1673 C CA . HIS A 1 212 ? -12.689 2.683 5.132 1.00 94.62 212 HIS A CA 1
ATOM 1674 C C . HIS A 1 212 ? -12.223 3.078 6.539 1.00 94.62 212 HIS A C 1
ATOM 1676 O O . HIS A 1 212 ? -13.016 3.023 7.476 1.00 94.62 212 HIS A O 1
ATOM 1682 N N . GLN A 1 213 ? -10.964 3.500 6.695 1.00 93.62 213 GLN A N 1
ATOM 1683 C CA . GLN A 1 213 ? -10.426 3.897 8.000 1.00 93.62 213 GLN A CA 1
ATOM 1684 C C . GLN A 1 213 ? -11.182 5.080 8.611 1.00 93.62 213 GLN A C 1
ATOM 1686 O O . GLN A 1 213 ? -11.570 5.008 9.771 1.00 93.62 213 GLN A O 1
ATOM 1691 N N . ILE A 1 214 ? -11.473 6.127 7.832 1.00 94.94 214 ILE A N 1
ATOM 1692 C CA . ILE A 1 214 ? -12.257 7.277 8.306 1.00 94.94 214 ILE A CA 1
ATOM 1693 C C . ILE A 1 214 ? -13.625 6.827 8.834 1.00 94.94 214 ILE A C 1
ATOM 1695 O O . ILE A 1 214 ? -14.040 7.269 9.902 1.00 94.94 214 ILE A O 1
ATOM 1699 N N . ASN A 1 215 ? -14.311 5.931 8.119 1.00 94.00 215 ASN A N 1
ATOM 1700 C CA . ASN A 1 215 ? -15.626 5.446 8.539 1.00 94.00 215 ASN A CA 1
ATOM 1701 C C . ASN A 1 215 ? -15.555 4.626 9.832 1.00 94.00 215 ASN A C 1
ATOM 1703 O O . ASN A 1 215 ? -16.385 4.825 10.716 1.00 94.00 215 ASN A O 1
ATOM 1707 N N . VAL A 1 216 ? -14.565 3.736 9.956 1.00 93.06 216 VAL A N 1
ATOM 1708 C CA . VAL A 1 216 ? -14.356 2.941 11.177 1.00 93.06 216 VAL A CA 1
ATOM 1709 C C . VAL A 1 216 ? -14.065 3.847 12.371 1.00 93.06 216 VAL A C 1
ATOM 1711 O O . VAL A 1 216 ? -14.687 3.690 13.419 1.00 93.06 216 VAL A O 1
ATOM 1714 N N . GLU A 1 217 ? -13.173 4.825 12.211 1.00 93.94 217 GLU A N 1
ATOM 1715 C CA . GLU A 1 217 ? -12.799 5.744 13.291 1.00 93.94 217 GLU A CA 1
ATOM 1716 C C . GLU A 1 217 ? -13.969 6.640 13.713 1.00 93.94 217 GLU A C 1
ATOM 1718 O O . GLU A 1 217 ? -14.231 6.801 14.906 1.00 93.94 217 GLU A O 1
ATOM 1723 N N . GLN A 1 218 ? -14.726 7.172 12.750 1.00 94.06 218 GLN A N 1
ATOM 1724 C CA . GLN A 1 218 ? -15.893 7.996 13.048 1.00 94.06 218 GLN A CA 1
ATOM 1725 C C . GLN A 1 218 ? -16.975 7.193 13.781 1.00 94.06 218 GLN A C 1
ATOM 1727 O O . GLN A 1 218 ? -17.503 7.655 14.792 1.00 94.06 218 GLN A O 1
ATOM 1732 N N . GLN A 1 219 ? -17.293 5.986 13.305 1.00 93.50 219 GLN A N 1
ATOM 1733 C CA . GLN A 1 219 ? -18.293 5.127 13.944 1.00 93.50 219 GLN A CA 1
ATOM 1734 C C . GLN A 1 219 ? -17.872 4.734 15.360 1.00 93.50 219 GLN A C 1
ATOM 1736 O O . GLN A 1 219 ? -18.686 4.792 16.282 1.00 93.50 219 GLN A O 1
ATOM 1741 N N . ALA A 1 220 ? -16.602 4.373 15.553 1.00 94.62 220 ALA A N 1
ATOM 1742 C CA . ALA A 1 220 ? -16.063 4.061 16.870 1.00 94.62 220 ALA A CA 1
ATOM 1743 C C . ALA A 1 220 ? -16.160 5.269 17.816 1.00 94.62 220 ALA A C 1
ATOM 1745 O O . ALA A 1 220 ? -16.559 5.121 18.973 1.00 94.62 220 ALA A O 1
ATOM 1746 N N . TRP A 1 221 ? -15.874 6.478 17.323 1.00 94.19 221 TRP A N 1
ATOM 1747 C CA . TRP A 1 221 ? -16.008 7.706 18.105 1.00 94.19 221 TRP A CA 1
ATOM 1748 C C . TRP A 1 221 ? -17.459 8.008 18.496 1.00 94.19 221 TRP A C 1
ATOM 1750 O O . TRP A 1 221 ? -17.738 8.299 19.660 1.00 94.19 221 TRP A O 1
ATOM 1760 N N . GLU A 1 222 ? -18.401 7.891 17.559 1.00 94.06 222 GLU A N 1
ATOM 1761 C CA . GLU A 1 222 ? -19.832 8.081 17.823 1.00 94.06 222 GLU A CA 1
ATOM 1762 C C . GLU A 1 222 ? -20.359 7.071 18.857 1.00 94.06 222 GLU A C 1
ATOM 1764 O O . GLU A 1 222 ? -21.074 7.450 19.790 1.00 94.06 222 GLU A O 1
ATOM 1769 N N . GLN A 1 223 ? -19.947 5.803 18.757 1.00 95.06 223 GLN A N 1
ATOM 1770 C CA . GLN A 1 223 ? -20.277 4.773 19.746 1.00 95.06 223 GLN A CA 1
ATOM 1771 C C . GLN A 1 223 ? -19.684 5.085 21.125 1.00 95.06 223 GLN A C 1
ATOM 1773 O O . GLN A 1 223 ? -20.375 4.938 22.137 1.00 95.06 223 GLN A O 1
ATOM 1778 N N . LEU A 1 224 ? -18.438 5.565 21.185 1.00 95.56 224 LEU A N 1
ATOM 1779 C CA . LEU A 1 224 ? -17.819 5.972 22.446 1.00 95.56 224 LEU A CA 1
ATOM 1780 C C . LEU A 1 224 ? -18.555 7.157 23.084 1.00 95.56 224 LEU A C 1
ATOM 1782 O O . LEU A 1 224 ? -18.788 7.157 24.292 1.00 95.56 224 LEU A O 1
ATOM 1786 N N . LEU A 1 225 ? -18.960 8.156 22.296 1.00 95.50 225 LEU A N 1
ATOM 1787 C CA . LEU A 1 225 ? -19.753 9.283 22.794 1.00 95.50 225 LEU A CA 1
ATOM 1788 C C . LEU A 1 225 ? -21.114 8.826 23.332 1.00 95.50 225 LEU A C 1
ATOM 1790 O O . LEU A 1 225 ? -21.531 9.275 24.401 1.00 95.50 225 LEU A O 1
ATOM 1794 N N . ALA A 1 226 ? -21.786 7.903 22.644 1.00 95.69 226 ALA A N 1
ATOM 1795 C CA . ALA A 1 226 ? -23.023 7.305 23.136 1.00 95.69 226 ALA A CA 1
ATOM 1796 C C . ALA A 1 226 ? -22.805 6.567 24.471 1.00 95.69 226 ALA A C 1
ATOM 1798 O O . ALA A 1 226 ? -23.579 6.759 25.412 1.00 95.69 226 ALA A O 1
ATOM 1799 N N . ALA A 1 227 ? -21.714 5.805 24.600 1.00 96.19 227 ALA A N 1
ATOM 1800 C CA . ALA A 1 227 ? -21.343 5.144 25.851 1.00 96.19 227 ALA A CA 1
ATOM 1801 C C . ALA A 1 227 ? -21.064 6.159 26.975 1.00 96.19 227 ALA A C 1
ATOM 1803 O O . ALA A 1 227 ? -21.577 6.013 28.085 1.00 96.19 227 ALA A O 1
ATOM 1804 N N . ARG A 1 228 ? -20.336 7.243 26.685 1.00 96.56 228 ARG A N 1
ATOM 1805 C CA . ARG A 1 228 ? -20.074 8.337 27.636 1.00 96.56 228 ARG A CA 1
ATOM 1806 C C . ARG A 1 228 ? -21.354 9.027 28.102 1.00 96.56 228 ARG A C 1
ATOM 1808 O O . ARG A 1 228 ? -21.486 9.311 29.290 1.00 96.56 228 ARG A O 1
ATOM 1815 N N . ASN A 1 229 ? -22.313 9.254 27.207 1.00 95.75 229 ASN A N 1
ATOM 1816 C CA . ASN A 1 229 ? -23.607 9.850 27.551 1.00 95.75 229 ASN A CA 1
ATOM 1817 C C . ASN A 1 229 ? -24.451 8.943 28.460 1.00 95.75 229 ASN A C 1
ATOM 1819 O O . ASN A 1 229 ? -25.157 9.439 29.340 1.00 95.75 229 ASN A O 1
ATOM 1823 N N . LEU A 1 230 ? -24.371 7.620 28.285 1.00 94.56 230 LEU A N 1
ATOM 1824 C CA . LEU A 1 230 ? -24.965 6.660 29.220 1.00 94.56 230 LEU A CA 1
ATOM 1825 C C . LEU A 1 230 ? -24.257 6.727 30.578 1.00 94.56 230 LEU A C 1
ATOM 1827 O O . LEU A 1 230 ? -24.907 6.902 31.606 1.00 94.56 230 LEU A O 1
ATOM 1831 N N . ALA A 1 231 ? -22.924 6.691 30.589 1.00 93.31 231 ALA A N 1
ATOM 1832 C CA . ALA A 1 231 ? -22.141 6.751 31.820 1.00 93.31 231 ALA A CA 1
ATOM 1833 C C . ALA A 1 231 ? -22.343 8.057 32.614 1.00 93.31 231 ALA A C 1
ATOM 1835 O O . ALA A 1 231 ? -22.359 8.033 33.845 1.00 93.31 231 ALA A O 1
ATOM 1836 N N . ALA A 1 232 ? -22.543 9.190 31.932 1.00 92.31 232 ALA A N 1
ATOM 1837 C CA . ALA A 1 232 ? -22.737 10.505 32.548 1.00 92.31 232 ALA A CA 1
ATOM 1838 C C . ALA A 1 232 ? -24.012 10.610 33.401 1.00 92.31 232 ALA A C 1
ATOM 1840 O O . ALA A 1 232 ? -24.075 11.4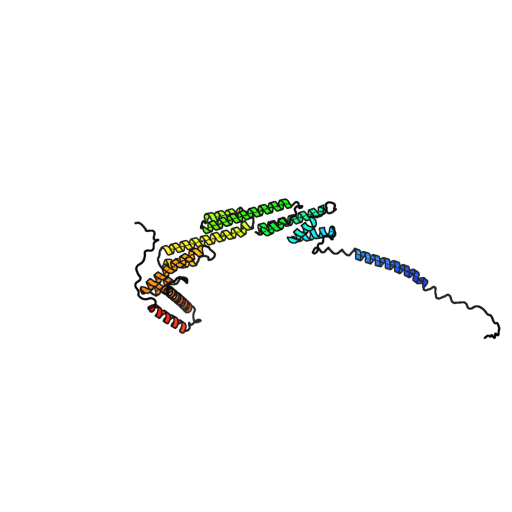31 34.315 1.00 92.31 232 ALA A O 1
ATOM 1841 N N . GLN A 1 233 ? -25.020 9.778 33.129 1.00 88.94 233 GLN A N 1
ATOM 1842 C CA . GLN A 1 233 ? -26.248 9.724 33.924 1.00 88.94 233 GLN A CA 1
ATOM 1843 C C . GLN A 1 233 ? -26.005 9.103 35.314 1.00 88.94 233 GLN A C 1
ATOM 1845 O O . GLN A 1 233 ? -26.732 9.397 36.262 1.00 88.94 233 GLN A O 1
ATOM 1850 N N . GLY A 1 234 ? -24.936 8.311 35.464 1.00 80.69 234 GLY A N 1
ATOM 1851 C CA . GLY A 1 234 ? -24.418 7.851 36.750 1.00 80.69 234 GLY A CA 1
ATOM 1852 C C . GLY A 1 234 ? -25.190 6.709 37.413 1.00 80.69 234 GLY A C 1
ATOM 1853 O O . GLY A 1 234 ? -24.767 6.271 38.486 1.00 80.69 234 GLY A O 1
ATOM 1854 N N . ALA A 1 235 ? -26.278 6.201 36.816 1.00 89.56 235 ALA A N 1
ATOM 1855 C CA . ALA A 1 235 ? -26.940 5.012 37.342 1.00 89.56 235 ALA A CA 1
ATOM 1856 C C . ALA A 1 235 ? -26.100 3.751 37.051 1.00 89.56 235 ALA A C 1
ATOM 1858 O O . ALA A 1 235 ? -25.520 3.635 35.964 1.00 89.56 235 ALA A O 1
ATOM 1859 N N . PRO A 1 236 ? -26.039 2.785 37.985 1.00 87.69 236 PRO A N 1
ATOM 1860 C CA . PRO A 1 236 ? -25.288 1.542 37.803 1.00 87.69 236 PRO A CA 1
ATOM 1861 C C . PRO A 1 236 ? -25.663 0.776 36.523 1.00 87.69 236 PRO A C 1
ATOM 1863 O O . PRO A 1 236 ? -24.789 0.264 35.827 1.00 87.69 236 PRO A O 1
ATOM 1866 N N . GLU A 1 237 ? -26.945 0.761 36.161 1.00 88.31 237 GLU A N 1
ATOM 1867 C CA . GLU A 1 237 ? -27.460 0.086 34.966 1.00 88.31 237 GLU A CA 1
ATOM 1868 C C . GLU A 1 237 ? -26.979 0.768 33.675 1.00 88.31 237 GLU A C 1
ATOM 1870 O O . GLU A 1 237 ? -26.636 0.105 32.696 1.00 88.31 237 GLU A O 1
ATOM 1875 N N . GLN A 1 238 ? -26.900 2.101 33.674 1.00 93.06 238 GLN A N 1
ATOM 1876 C CA . GLN A 1 238 ? -26.410 2.875 32.530 1.00 93.06 238 GLN A CA 1
ATOM 1877 C C . GLN A 1 238 ? -24.894 2.734 32.374 1.00 93.06 238 GLN A C 1
ATOM 1879 O O . GLN A 1 238 ? -24.405 2.638 31.251 1.00 93.06 238 GLN A O 1
ATOM 1884 N N . LEU A 1 239 ? -24.148 2.648 33.482 1.00 91.56 239 LEU A N 1
ATOM 1885 C CA . LEU A 1 239 ? -22.717 2.325 33.458 1.00 91.56 239 LEU A CA 1
ATOM 1886 C C . LEU A 1 239 ? -22.467 0.922 32.895 1.00 91.56 239 LEU A C 1
ATOM 1888 O O . LEU A 1 239 ? -21.546 0.734 32.102 1.00 91.56 239 LEU A O 1
ATOM 1892 N N . GLN A 1 240 ? -23.306 -0.052 33.252 1.00 91.50 240 GLN A N 1
ATOM 1893 C CA . GLN A 1 240 ? -23.249 -1.394 32.679 1.00 91.50 240 GLN A CA 1
ATOM 1894 C C . GLN A 1 240 ? -23.456 -1.366 31.156 1.00 91.50 240 GLN A C 1
ATOM 1896 O O . GLN A 1 240 ? -22.663 -1.957 30.420 1.00 91.50 240 GLN A O 1
ATOM 1901 N N . GLN A 1 241 ? -24.469 -0.643 30.670 1.00 92.38 241 GLN A N 1
ATOM 1902 C CA . GLN A 1 241 ? -24.711 -0.480 29.231 1.00 92.38 241 GLN A CA 1
ATOM 1903 C C . GLN A 1 241 ? -23.565 0.260 28.529 1.00 92.38 241 GLN A C 1
ATOM 1905 O O . GLN A 1 241 ? -23.138 -0.162 27.456 1.00 92.38 241 GLN A O 1
ATOM 1910 N N . ALA A 1 242 ? -23.023 1.311 29.150 1.00 94.62 242 ALA A N 1
ATOM 1911 C CA . ALA A 1 242 ? -21.882 2.060 28.634 1.00 94.62 242 ALA A CA 1
ATOM 1912 C C . ALA A 1 242 ? -20.648 1.167 28.445 1.00 94.62 242 ALA A C 1
ATOM 1914 O O . ALA A 1 242 ? -20.018 1.209 27.392 1.00 94.62 242 ALA A O 1
ATOM 1915 N N . ILE A 1 243 ? -20.333 0.310 29.424 1.00 92.94 243 ILE A N 1
ATOM 1916 C CA . ILE A 1 243 ? -19.218 -0.644 29.328 1.00 92.94 243 ILE A CA 1
ATOM 1917 C C . ILE A 1 243 ? -19.445 -1.637 28.187 1.00 92.94 243 ILE A C 1
ATOM 1919 O O . ILE A 1 243 ? -18.519 -1.905 27.427 1.00 92.94 243 ILE A O 1
ATOM 1923 N N . VAL A 1 244 ? -20.654 -2.191 28.051 1.00 92.81 244 VAL A N 1
ATOM 1924 C CA . VAL A 1 244 ? -20.961 -3.141 26.967 1.00 92.81 244 VAL A CA 1
ATOM 1925 C C . VAL A 1 244 ? -20.804 -2.475 25.604 1.00 92.81 244 VAL A C 1
ATOM 1927 O O . VAL A 1 244 ? -20.151 -3.042 24.731 1.00 92.81 244 VAL A O 1
ATOM 1930 N N . LEU A 1 245 ? -21.346 -1.267 25.442 1.00 94.12 245 LEU A N 1
ATOM 1931 C CA . LEU A 1 245 ? -21.246 -0.512 24.199 1.00 94.12 245 LEU A CA 1
ATOM 1932 C C . LEU A 1 245 ? -19.787 -0.174 23.873 1.00 94.12 245 LEU A C 1
ATOM 1934 O O . LEU A 1 245 ? -19.341 -0.427 22.760 1.00 94.12 245 LEU A O 1
ATOM 1938 N N . ALA A 1 246 ? -19.021 0.302 24.858 1.00 94.38 246 ALA A N 1
ATOM 1939 C CA . ALA A 1 246 ? -17.620 0.654 24.660 1.00 94.38 246 ALA A CA 1
ATOM 1940 C C . ALA A 1 246 ? -16.731 -0.562 24.340 1.00 94.38 246 ALA A C 1
ATOM 1942 O O . ALA A 1 246 ? -15.788 -0.468 23.563 1.00 94.38 246 ALA A O 1
ATOM 1943 N N . ARG A 1 247 ? -17.046 -1.735 24.896 1.00 91.06 247 ARG A N 1
ATOM 1944 C CA . ARG A 1 247 ? -16.350 -2.993 24.584 1.00 91.06 247 ARG A CA 1
ATOM 1945 C C . ARG A 1 247 ? -16.697 -3.567 23.210 1.00 91.06 247 ARG A C 1
ATOM 1947 O O . ARG A 1 247 ? -16.009 -4.480 22.764 1.00 91.06 247 ARG A O 1
ATOM 1954 N N . GLY A 1 248 ? -17.759 -3.070 22.578 1.00 90.81 248 GLY A N 1
ATOM 1955 C CA . GLY A 1 248 ? -18.169 -3.445 21.228 1.00 90.81 248 GLY A CA 1
ATOM 1956 C C . GLY A 1 248 ? -17.475 -2.656 20.114 1.00 90.81 248 GLY A C 1
ATOM 1957 O O . GLY A 1 248 ? -17.727 -2.953 18.949 1.00 90.81 248 GLY A O 1
ATOM 1958 N N . LEU A 1 249 ? -16.629 -1.673 20.449 1.00 92.88 249 LEU A N 1
ATOM 1959 C CA . LEU A 1 249 ? -15.885 -0.892 19.459 1.00 92.88 249 LEU A CA 1
ATOM 1960 C C . LEU A 1 249 ? -14.948 -1.778 18.622 1.00 92.88 249 LEU A C 1
ATOM 1962 O O . LEU A 1 249 ? -14.407 -2.775 19.104 1.00 92.88 249 LEU A O 1
ATOM 1966 N N . ASP A 1 250 ? -14.711 -1.372 17.372 1.00 88.38 250 ASP A N 1
ATOM 1967 C CA . ASP A 1 250 ? -13.730 -2.026 16.503 1.00 88.38 250 ASP A CA 1
ATOM 1968 C C . ASP A 1 250 ? -12.317 -1.857 17.082 1.00 88.38 250 ASP A C 1
ATOM 1970 O O . ASP A 1 250 ? -11.809 -0.743 17.211 1.00 88.38 250 ASP A O 1
ATOM 1974 N N . LEU A 1 251 ? -11.661 -2.976 17.398 1.00 86.69 251 LEU A N 1
ATOM 1975 C CA . LEU A 1 251 ? -10.314 -3.008 17.982 1.00 86.69 251 LEU A CA 1
ATOM 1976 C C . LEU A 1 251 ? -9.228 -2.445 17.051 1.00 86.69 251 LEU A C 1
ATOM 1978 O O . LEU A 1 251 ? -8.112 -2.191 17.498 1.00 86.69 251 LEU A O 1
ATOM 1982 N N . ARG A 1 252 ? -9.522 -2.280 15.755 1.00 85.19 252 ARG A N 1
ATOM 1983 C CA . ARG A 1 252 ? -8.606 -1.668 14.780 1.00 85.19 252 ARG A CA 1
ATOM 1984 C C . ARG A 1 252 ? -8.632 -0.142 14.828 1.00 85.19 252 ARG A C 1
ATOM 1986 O O . ARG A 1 252 ? -7.732 0.471 14.262 1.00 85.19 252 ARG A O 1
ATOM 1993 N N . SER A 1 253 ? -9.643 0.459 15.458 1.00 89.25 253 SER A N 1
ATOM 1994 C CA . SER A 1 253 ? -9.741 1.910 15.600 1.00 89.25 253 SER A CA 1
ATOM 1995 C C . SER A 1 253 ? -8.843 2.417 16.728 1.00 89.25 253 SER A C 1
ATOM 1997 O O . SER A 1 253 ? -8.730 1.814 17.796 1.00 89.25 253 SER A O 1
ATOM 1999 N N . GLN A 1 254 ? -8.247 3.587 16.515 1.00 86.94 254 GLN A N 1
ATOM 2000 C CA . GLN A 1 254 ? -7.452 4.298 17.516 1.00 86.94 254 GLN A CA 1
ATOM 2001 C C . GLN A 1 254 ? -8.290 4.747 18.722 1.00 86.94 254 GLN A C 1
ATOM 2003 O O . GLN A 1 254 ? -7.751 4.930 19.818 1.00 86.94 254 GLN A O 1
ATOM 2008 N N . VAL A 1 255 ? -9.611 4.873 18.552 1.00 91.19 255 VAL A N 1
ATOM 2009 C CA . VAL A 1 255 ? -10.564 5.204 19.620 1.00 91.19 255 VAL A CA 1
ATOM 2010 C C . VAL A 1 255 ? -10.596 4.123 20.701 1.00 91.19 255 VAL A C 1
ATOM 2012 O O . VAL A 1 255 ? -10.856 4.449 21.860 1.00 91.19 255 VAL A O 1
ATOM 2015 N N . TRP A 1 256 ? -10.270 2.865 20.379 1.00 89.56 256 TRP A N 1
ATOM 2016 C CA . TRP A 1 256 ? -10.259 1.777 21.360 1.00 89.56 256 TRP A CA 1
ATOM 2017 C C . TRP A 1 256 ? -9.367 2.081 22.571 1.00 89.56 256 TRP A C 1
ATOM 2019 O O . TRP A 1 256 ? -9.792 1.881 23.705 1.00 89.56 256 TRP A O 1
ATOM 2029 N N . THR A 1 257 ? -8.175 2.644 22.363 1.00 88.12 257 THR A N 1
ATOM 2030 C CA . THR A 1 257 ? -7.250 2.988 23.460 1.00 88.12 257 THR A CA 1
ATOM 2031 C C . THR A 1 257 ? -7.860 4.009 24.426 1.00 88.12 257 THR A C 1
ATOM 2033 O O . THR A 1 257 ? -7.638 3.953 25.635 1.00 88.12 257 THR A O 1
ATOM 2036 N N . ILE A 1 258 ? -8.661 4.940 23.901 1.00 89.38 258 ILE A N 1
ATOM 2037 C CA . ILE A 1 258 ? -9.385 5.934 24.702 1.00 89.38 258 ILE A CA 1
ATOM 2038 C C . ILE A 1 258 ? -10.554 5.254 25.429 1.00 89.38 258 ILE A C 1
ATOM 2040 O O . ILE A 1 258 ? -10.746 5.454 26.628 1.00 89.38 258 ILE A O 1
ATOM 2044 N N . ALA A 1 259 ? -11.305 4.410 24.721 1.00 93.38 259 ALA A N 1
ATOM 2045 C CA . ALA A 1 259 ? -12.427 3.663 25.277 1.00 93.38 259 ALA A CA 1
ATOM 2046 C C . ALA A 1 259 ? -11.997 2.704 26.396 1.00 93.38 259 ALA A C 1
ATOM 2048 O O . ALA A 1 259 ? -12.717 2.549 27.377 1.00 93.38 259 ALA A O 1
ATOM 2049 N N . GLU A 1 260 ? -10.817 2.092 26.300 1.00 91.44 260 GLU A N 1
ATOM 2050 C CA . GLU A 1 260 ? -10.275 1.204 27.329 1.00 91.44 260 GLU A CA 1
ATOM 2051 C C . GLU A 1 260 ? -10.076 1.939 28.664 1.00 91.44 260 GLU A C 1
ATOM 2053 O O . GLU A 1 260 ? -10.398 1.406 29.731 1.00 91.44 260 GLU A O 1
ATOM 2058 N N . GLN A 1 261 ? -9.593 3.183 28.628 1.00 90.81 261 GLN A N 1
ATOM 2059 C CA . GLN A 1 261 ? -9.441 4.007 29.830 1.00 90.81 261 GLN A CA 1
ATOM 2060 C C . GLN A 1 261 ? -10.800 4.321 30.467 1.00 90.81 261 GLN A C 1
ATOM 2062 O O . GLN A 1 261 ? -10.968 4.146 31.678 1.00 90.81 261 GLN A O 1
ATOM 2067 N N . ASP A 1 262 ? -11.784 4.701 29.651 1.00 93.00 262 ASP A N 1
ATOM 2068 C CA . ASP A 1 262 ? -13.149 4.970 30.107 1.00 93.00 262 ASP A CA 1
ATOM 2069 C C . ASP A 1 262 ? -13.805 3.717 30.702 1.00 93.00 262 ASP A C 1
ATOM 2071 O O . ASP A 1 262 ? -14.358 3.755 31.803 1.00 93.00 262 ASP A O 1
ATOM 2075 N N . VAL A 1 263 ? -13.679 2.573 30.022 1.00 92.31 263 VAL A N 1
ATOM 2076 C CA . VAL A 1 263 ? -14.182 1.276 30.491 1.00 92.31 263 VAL A CA 1
ATOM 2077 C C . VAL A 1 263 ? -13.567 0.921 31.837 1.00 92.31 263 VAL A C 1
ATOM 2079 O O . VAL A 1 263 ? -14.294 0.491 32.734 1.00 92.31 263 VAL A O 1
ATOM 2082 N N . ASN A 1 264 ? -12.260 1.121 32.020 1.00 90.19 264 ASN A N 1
ATOM 2083 C CA . ASN A 1 264 ? -11.594 0.880 33.299 1.00 90.19 264 ASN A CA 1
ATOM 2084 C C . ASN A 1 264 ? -12.162 1.771 34.414 1.00 90.19 264 ASN A C 1
ATOM 2086 O O . ASN A 1 264 ? -12.439 1.282 35.513 1.00 90.19 264 ASN A O 1
ATOM 2090 N N . GLN A 1 265 ? -12.397 3.055 34.136 1.00 89.94 265 GLN A N 1
ATOM 2091 C CA . GLN A 1 265 ? -12.974 3.984 35.106 1.00 89.94 265 GLN A CA 1
ATOM 2092 C C . GLN A 1 265 ? -14.418 3.609 35.476 1.00 89.94 265 GLN A C 1
ATOM 2094 O O . GLN A 1 265 ? -14.759 3.525 36.660 1.00 89.94 265 GLN A O 1
ATOM 2099 N N . TRP A 1 266 ? -15.272 3.347 34.484 1.00 92.75 266 TRP A N 1
ATOM 2100 C CA . TRP A 1 266 ? -16.668 2.956 34.709 1.00 92.75 266 TRP A CA 1
ATOM 2101 C C . TRP A 1 266 ? -16.764 1.623 35.444 1.00 92.75 266 TRP A C 1
ATOM 2103 O O . TRP A 1 266 ? -17.588 1.469 36.342 1.00 92.75 266 TRP A O 1
ATOM 2113 N N . SER A 1 267 ? -15.869 0.688 35.127 1.00 91.81 267 SER A N 1
ATOM 2114 C CA . SER A 1 267 ? -15.766 -0.606 35.801 1.00 91.81 267 SER A CA 1
ATOM 2115 C C . SER A 1 267 ? -15.477 -0.453 37.290 1.00 91.81 267 SER A C 1
ATOM 2117 O O . SER A 1 267 ? -16.112 -1.111 38.111 1.00 91.81 267 SER A O 1
ATOM 2119 N N . GLN A 1 268 ? -14.563 0.446 37.663 1.00 89.06 268 GLN A N 1
ATOM 2120 C CA . GLN A 1 268 ? -14.268 0.729 39.069 1.00 89.06 268 GLN A CA 1
ATOM 2121 C C . GLN A 1 268 ? -15.472 1.344 39.793 1.00 89.06 268 GLN A C 1
ATOM 2123 O O . GLN A 1 268 ? -15.788 0.925 40.908 1.00 89.06 268 GLN A O 1
ATOM 2128 N N . ALA A 1 269 ? -16.167 2.298 39.167 1.00 89.31 269 ALA A N 1
ATOM 2129 C CA . ALA A 1 269 ? -17.371 2.901 39.740 1.00 89.31 269 ALA A CA 1
ATOM 2130 C C . ALA A 1 269 ? -18.494 1.866 39.935 1.00 89.31 269 ALA A C 1
ATOM 2132 O O . ALA A 1 269 ? -19.128 1.822 40.992 1.00 89.31 269 ALA A O 1
ATOM 2133 N N . LEU A 1 270 ? -18.691 0.986 38.951 1.00 91.12 270 LEU A N 1
ATOM 2134 C CA . LEU A 1 270 ? -19.695 -0.074 38.989 1.00 91.12 270 LEU A CA 1
ATOM 2135 C C . LEU A 1 270 ? -19.377 -1.128 40.059 1.00 91.12 270 LEU A C 1
ATOM 2137 O O . LEU A 1 270 ? -20.266 -1.543 40.800 1.00 91.12 270 LEU A O 1
ATOM 2141 N N . LEU A 1 271 ? -18.103 -1.501 40.215 1.00 89.94 271 LEU A N 1
ATOM 2142 C CA . LEU A 1 271 ? -17.647 -2.386 41.292 1.00 89.94 271 LEU A CA 1
ATOM 2143 C C . LEU A 1 271 ? -17.868 -1.770 42.680 1.00 89.94 271 LEU A C 1
ATOM 2145 O O . LEU A 1 271 ? -18.292 -2.472 43.596 1.00 89.94 271 LEU A O 1
ATOM 2149 N N . GLN A 1 272 ? -17.626 -0.467 42.848 1.00 88.50 272 GLN A N 1
ATOM 2150 C CA . GLN A 1 272 ? -17.909 0.230 44.109 1.00 88.50 272 GLN A CA 1
ATOM 2151 C C . GLN A 1 272 ? -19.411 0.247 44.429 1.00 88.50 272 GLN A C 1
ATOM 2153 O O . GLN A 1 272 ? -19.791 -0.002 45.574 1.00 88.50 272 GLN A O 1
ATOM 2158 N N . ALA A 1 273 ? -20.267 0.487 43.430 1.00 88.44 273 ALA A N 1
ATOM 2159 C CA . ALA A 1 273 ? -21.719 0.423 43.594 1.00 88.44 273 ALA A CA 1
ATOM 2160 C C . ALA A 1 273 ? -22.196 -0.999 43.946 1.00 88.44 273 ALA A C 1
ATOM 2162 O O . ALA A 1 273 ? -23.013 -1.168 44.852 1.00 88.44 273 ALA A O 1
ATOM 2163 N N . GLY A 1 274 ? -21.636 -2.023 43.295 1.00 89.44 274 GLY A N 1
ATOM 2164 C CA . GLY A 1 274 ? -21.905 -3.427 43.611 1.00 89.44 274 GLY A CA 1
ATOM 2165 C C . GLY A 1 274 ? -21.511 -3.791 45.045 1.00 89.44 274 GLY A C 1
ATOM 2166 O O . GLY A 1 274 ? -22.301 -4.398 45.763 1.00 89.44 274 GLY A O 1
ATOM 2167 N N . LEU A 1 275 ? -20.337 -3.354 45.512 1.00 88.62 275 LEU A N 1
ATOM 2168 C CA . LEU A 1 275 ? -19.917 -3.552 46.905 1.00 88.62 275 LEU A CA 1
ATOM 2169 C C . LEU A 1 275 ? -20.860 -2.857 47.897 1.00 88.62 275 LEU A C 1
ATOM 2171 O O . LEU A 1 275 ? -21.196 -3.437 48.926 1.00 88.62 275 LEU A O 1
ATOM 2175 N N . ALA A 1 276 ? -21.332 -1.646 47.591 1.00 87.94 276 ALA A N 1
ATOM 2176 C CA . ALA A 1 276 ? -22.306 -0.957 48.436 1.00 87.94 276 ALA A CA 1
ATOM 2177 C C . ALA A 1 276 ? -23.634 -1.733 48.539 1.00 87.94 276 ALA A C 1
ATOM 2179 O O . ALA A 1 276 ? -24.156 -1.896 49.640 1.00 87.94 276 ALA A O 1
ATOM 2180 N N . GLN A 1 277 ? -24.143 -2.273 47.424 1.00 87.81 277 GLN A N 1
ATOM 2181 C CA . GLN A 1 277 ? -25.341 -3.128 47.410 1.00 87.81 277 GLN A CA 1
ATOM 2182 C C . GLN A 1 277 ? -25.133 -4.437 48.181 1.00 87.81 277 GLN A C 1
ATOM 2184 O O . GLN A 1 277 ? -26.019 -4.880 48.912 1.00 87.81 277 GLN A O 1
ATOM 2189 N N . TRP A 1 278 ? -23.940 -5.025 48.072 1.00 86.12 278 TRP A N 1
ATOM 2190 C CA . TRP A 1 278 ? -23.568 -6.219 48.825 1.00 86.12 278 TRP A CA 1
ATOM 2191 C C . TRP A 1 278 ? -23.618 -5.962 50.335 1.00 86.12 278 TRP A C 1
ATOM 2193 O O . TRP A 1 278 ? -24.245 -6.716 51.077 1.00 86.12 278 TRP A O 1
ATOM 2203 N N . HIS A 1 279 ? -23.008 -4.864 50.791 1.00 84.25 279 HIS A N 1
ATOM 2204 C CA . HIS A 1 279 ? -23.048 -4.457 52.197 1.00 84.25 279 HIS A CA 1
ATOM 2205 C C . HIS A 1 279 ? -24.456 -4.061 52.664 1.00 84.25 279 HIS A C 1
ATOM 2207 O O . HIS A 1 279 ? -24.777 -4.246 53.835 1.00 84.25 279 HIS A O 1
ATOM 2213 N N . GLY A 1 280 ? -25.298 -3.566 51.755 1.00 85.00 280 GLY A N 1
ATOM 2214 C CA . GLY A 1 280 ? -26.709 -3.262 51.998 1.00 85.00 280 GLY A CA 1
ATOM 2215 C C . GLY A 1 280 ? -27.627 -4.486 52.101 1.00 85.00 280 GLY A C 1
ATOM 2216 O O . GLY A 1 280 ? -28.823 -4.309 52.309 1.00 85.00 280 GLY A O 1
ATOM 2217 N N . GLY A 1 281 ? -27.100 -5.709 51.967 1.00 88.19 281 GLY A N 1
ATOM 2218 C CA . GLY A 1 281 ? -27.874 -6.947 52.093 1.00 88.19 281 GLY A CA 1
ATOM 2219 C C . GLY A 1 281 ? -28.503 -7.452 50.792 1.00 88.19 281 GLY A C 1
ATOM 2220 O O . GLY A 1 281 ? -29.290 -8.392 50.842 1.00 88.19 281 GLY A O 1
ATOM 2221 N N . ASN A 1 282 ? -28.129 -6.888 49.636 1.00 88.81 282 ASN A N 1
ATOM 2222 C CA . ASN A 1 282 ? -28.654 -7.265 48.319 1.00 88.81 282 ASN A CA 1
ATOM 2223 C C . ASN A 1 282 ? -27.569 -7.939 47.448 1.00 88.81 282 ASN A C 1
ATOM 2225 O O . ASN A 1 282 ? -27.083 -7.339 46.481 1.00 88.81 282 ASN A O 1
ATOM 2229 N N . PRO A 1 283 ? -27.156 -9.184 47.759 1.00 83.19 283 PRO A N 1
ATOM 2230 C CA . PRO A 1 283 ? -26.058 -9.852 47.061 1.00 83.19 283 PRO A CA 1
ATOM 2231 C C . PRO A 1 283 ? -26.380 -10.178 45.596 1.00 83.19 283 PRO A C 1
ATOM 2233 O O . PRO A 1 283 ? -25.488 -10.105 44.755 1.00 83.19 283 PRO A O 1
ATOM 2236 N N . GLU A 1 284 ? -27.636 -10.488 45.259 1.00 84.88 284 GLU A N 1
ATOM 2237 C CA . GLU A 1 284 ? -28.023 -10.753 43.865 1.00 84.88 284 GLU A CA 1
ATOM 2238 C C . GLU A 1 284 ? -27.904 -9.500 42.994 1.00 84.88 284 GLU A C 1
ATOM 2240 O O . GLU A 1 284 ? -27.302 -9.546 41.920 1.00 84.88 284 GLU A O 1
ATOM 2245 N N . ALA A 1 285 ? -28.384 -8.357 43.494 1.00 85.06 285 ALA A N 1
ATOM 2246 C CA . ALA A 1 285 ? -28.251 -7.075 42.808 1.00 85.06 285 ALA A CA 1
ATOM 2247 C C . ALA A 1 285 ? -26.773 -6.697 42.613 1.00 85.06 285 ALA A C 1
ATOM 2249 O O . ALA A 1 285 ? -26.373 -6.284 41.527 1.00 85.06 285 ALA A O 1
ATOM 2250 N N . ALA A 1 286 ? -25.933 -6.908 43.632 1.00 85.50 286 ALA A N 1
ATOM 2251 C CA . ALA A 1 286 ? -24.495 -6.662 43.542 1.00 85.50 286 ALA A CA 1
ATOM 2252 C C . ALA A 1 286 ? -23.812 -7.491 42.439 1.00 85.50 286 ALA A C 1
ATOM 2254 O O . ALA A 1 286 ? -22.971 -6.971 41.705 1.00 85.50 286 ALA A O 1
ATOM 2255 N N . LEU A 1 287 ? -24.175 -8.770 42.302 1.00 86.88 287 LEU A N 1
ATOM 2256 C CA . LEU A 1 287 ? -23.575 -9.679 41.322 1.00 86.88 287 LEU A CA 1
ATOM 2257 C C . LEU A 1 287 ? -24.074 -9.438 39.896 1.00 86.88 287 LEU A C 1
ATOM 2259 O O . LEU A 1 287 ? -23.283 -9.567 38.953 1.00 86.88 287 LEU A O 1
ATOM 2263 N N . ALA A 1 288 ? -25.343 -9.049 39.746 1.00 85.75 288 ALA A N 1
ATOM 2264 C CA . ALA A 1 288 ? -25.923 -8.640 38.472 1.00 85.75 288 ALA A CA 1
ATOM 2265 C C . ALA A 1 288 ? -25.226 -7.388 37.916 1.00 85.75 288 ALA A C 1
ATOM 2267 O O . ALA A 1 288 ? -24.826 -7.378 36.749 1.00 85.75 288 ALA A O 1
ATOM 2268 N N . LEU A 1 289 ? -24.992 -6.382 38.768 1.00 85.88 289 LEU A N 1
ATOM 2269 C CA . LEU A 1 289 ? -24.349 -5.122 38.384 1.00 85.88 289 LEU A CA 1
ATOM 2270 C C . LEU A 1 289 ? -22.930 -5.317 37.844 1.00 85.88 289 LEU A C 1
ATOM 2272 O O . LEU A 1 289 ? -22.568 -4.753 36.817 1.00 85.88 289 LEU A O 1
ATOM 2276 N N . VAL A 1 290 ? -22.113 -6.147 38.493 1.00 88.94 290 VAL A N 1
ATOM 2277 C CA . VAL A 1 290 ? -20.694 -6.300 38.120 1.00 88.94 290 VAL A CA 1
ATOM 2278 C C . VAL A 1 290 ? -20.459 -7.317 36.995 1.00 88.94 290 VAL A C 1
ATOM 2280 O O . VAL A 1 290 ? -19.321 -7.563 36.605 1.00 88.94 290 VAL A O 1
ATOM 2283 N N . SER A 1 291 ? -21.521 -7.911 36.447 1.00 84.38 291 SER A N 1
ATOM 2284 C CA . SER A 1 291 ? -21.436 -9.013 35.478 1.00 84.38 291 SER A CA 1
ATOM 2285 C C . SER A 1 291 ? -20.791 -8.642 34.135 1.00 84.38 291 SER A C 1
ATOM 2287 O O . SER A 1 291 ? -20.274 -9.514 33.438 1.00 84.38 291 SER A O 1
ATOM 2289 N N . VAL A 1 292 ? -20.783 -7.364 33.758 1.00 85.50 292 VAL A N 1
ATOM 2290 C CA . VAL A 1 292 ? -20.210 -6.889 32.481 1.00 85.50 292 VAL A CA 1
ATOM 2291 C C . VAL A 1 292 ? -18.785 -6.358 32.605 1.00 85.50 292 VAL A C 1
ATOM 2293 O O . VAL A 1 292 ? -18.140 -6.067 31.593 1.00 85.50 292 VAL A O 1
ATOM 2296 N N . VAL A 1 293 ? -18.293 -6.231 33.838 1.00 87.50 293 VAL A N 1
ATOM 2297 C CA . VAL A 1 293 ? -16.997 -5.628 34.133 1.00 87.50 293 VAL A CA 1
ATOM 2298 C C . VAL A 1 293 ? -15.875 -6.541 33.620 1.00 87.50 293 VAL A C 1
ATOM 2300 O O . VAL A 1 293 ? -15.858 -7.731 33.944 1.00 87.50 293 VAL A O 1
ATOM 2303 N N . PRO A 1 294 ? -14.942 -6.039 32.791 1.00 82.06 294 PRO A N 1
ATOM 2304 C CA . PRO A 1 294 ? -13.774 -6.805 32.389 1.00 82.06 294 PRO A CA 1
ATOM 2305 C C . PRO A 1 294 ? -12.814 -7.040 33.569 1.00 82.06 294 PRO A C 1
ATOM 2307 O O . PRO A 1 294 ? -12.787 -6.260 34.526 1.00 82.06 294 PRO A O 1
ATOM 2310 N N . PRO A 1 295 ? -11.980 -8.092 33.504 1.00 78.06 295 PRO A N 1
ATOM 2311 C CA . PRO A 1 295 ? -10.893 -8.276 34.456 1.00 78.06 295 PRO A CA 1
ATOM 2312 C C . PRO A 1 295 ? -9.940 -7.078 34.391 1.00 78.06 295 PRO A C 1
ATOM 2314 O O . PRO A 1 295 ? -9.443 -6.748 33.318 1.00 78.06 295 PRO A O 1
ATOM 2317 N N . SER A 1 296 ? -9.664 -6.450 35.534 1.00 72.31 296 SER A N 1
ATOM 2318 C CA . SER A 1 296 ? -8.712 -5.342 35.635 1.00 72.31 296 S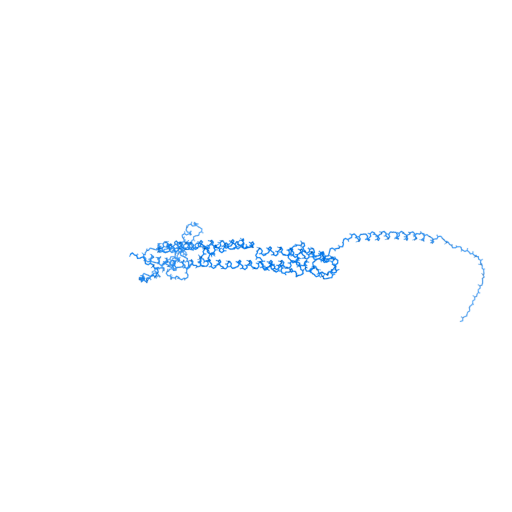ER A CA 1
ATOM 2319 C C . SER A 1 296 ? -7.666 -5.648 36.713 1.00 72.31 296 SER A C 1
ATOM 2321 O O . SER A 1 296 ? -8.025 -6.177 37.770 1.00 72.31 296 SER A O 1
ATOM 2323 N N . PRO A 1 297 ? -6.375 -5.346 36.480 1.00 67.06 297 PRO A N 1
ATOM 2324 C CA . PRO A 1 297 ? -5.314 -5.614 37.451 1.00 67.06 297 PRO A CA 1
ATOM 2325 C C . PRO A 1 297 ? -5.373 -4.693 38.682 1.00 67.06 297 PRO A C 1
ATOM 2327 O O . PRO A 1 297 ? -4.890 -5.067 39.746 1.00 67.06 297 PRO A O 1
ATOM 2330 N N . ASN A 1 298 ? -6.003 -3.518 38.572 1.00 72.44 298 ASN A N 1
ATOM 2331 C CA . ASN A 1 298 ? -5.967 -2.464 39.595 1.00 72.44 298 ASN A CA 1
ATOM 2332 C C . ASN A 1 298 ? -7.227 -2.436 40.476 1.00 72.44 298 ASN A C 1
ATOM 2334 O O . ASN A 1 298 ? -7.797 -1.376 40.737 1.00 72.44 298 ASN A O 1
ATOM 2338 N N . LEU A 1 299 ? -7.695 -3.605 40.914 1.00 76.31 299 LEU A N 1
ATOM 2339 C CA . LEU A 1 299 ? -8.894 -3.730 41.745 1.00 76.31 299 LEU A CA 1
ATOM 2340 C C . LEU A 1 299 ? -8.535 -3.932 43.219 1.00 76.31 299 LEU A C 1
ATOM 2342 O O . LEU A 1 299 ? -7.560 -4.604 43.554 1.00 76.31 299 LEU A O 1
ATOM 2346 N N . THR A 1 300 ? -9.359 -3.393 44.123 1.00 80.38 300 THR A N 1
ATOM 2347 C CA . THR A 1 300 ? -9.245 -3.732 45.549 1.00 80.38 300 THR A CA 1
ATOM 2348 C C . THR A 1 300 ? -9.518 -5.229 45.745 1.00 80.38 300 THR A C 1
ATOM 2350 O O . THR A 1 300 ? -10.314 -5.796 44.991 1.00 80.38 300 THR A O 1
ATOM 2353 N N . PRO A 1 301 ? -8.929 -5.891 46.761 1.00 82.75 301 PRO A N 1
ATOM 2354 C CA . PRO A 1 301 ? -9.163 -7.319 46.996 1.00 82.75 301 PRO A CA 1
ATOM 2355 C C . PRO A 1 301 ? -10.653 -7.676 47.099 1.00 82.75 301 PRO A C 1
ATOM 2357 O O . PRO A 1 301 ? -11.089 -8.678 46.542 1.00 82.75 301 PRO A O 1
ATOM 2360 N N . ALA A 1 302 ? -11.445 -6.807 47.736 1.00 80.25 302 ALA A N 1
ATOM 2361 C CA . ALA A 1 302 ? -12.897 -6.935 47.833 1.00 80.25 302 ALA A CA 1
ATOM 2362 C C . ALA A 1 302 ? -13.595 -6.891 46.460 1.00 80.25 302 ALA A C 1
ATOM 2364 O O . ALA A 1 302 ? -14.420 -7.751 46.159 1.00 80.25 302 ALA A O 1
ATOM 2365 N N . ALA A 1 303 ? -13.249 -5.920 45.608 1.00 83.56 303 ALA A N 1
ATOM 2366 C CA . ALA A 1 303 ? -13.826 -5.789 44.270 1.00 83.56 303 ALA A CA 1
ATOM 2367 C C . ALA A 1 303 ? -13.402 -6.939 43.341 1.00 83.56 303 ALA A C 1
ATOM 2369 O O . ALA A 1 303 ? -14.226 -7.474 42.601 1.00 83.56 303 ALA A O 1
ATOM 2370 N N . ALA A 1 304 ? -12.132 -7.351 43.410 1.00 84.44 304 ALA A N 1
ATOM 2371 C CA . ALA A 1 304 ? -11.604 -8.478 42.647 1.00 84.44 304 ALA A CA 1
ATOM 2372 C C . ALA A 1 304 ? -12.333 -9.784 42.993 1.00 84.44 304 ALA A C 1
ATOM 2374 O O . ALA A 1 304 ? -12.637 -10.587 42.111 1.00 84.44 304 ALA A O 1
ATOM 2375 N N . GLU A 1 305 ? -12.641 -9.991 44.271 1.00 84.00 305 GLU A N 1
ATOM 2376 C CA . GLU A 1 305 ? -13.328 -11.193 44.724 1.00 84.00 305 GLU A CA 1
ATOM 2377 C C . GLU A 1 305 ? -14.823 -11.186 44.364 1.00 84.00 305 GLU A C 1
ATOM 2379 O O . GLU A 1 305 ? -15.339 -12.203 43.897 1.00 84.00 305 GLU A O 1
ATOM 2384 N N . LEU A 1 306 ? -15.503 -10.036 44.469 1.00 85.06 306 LEU A N 1
ATOM 2385 C CA . LEU A 1 306 ? -16.883 -9.882 43.989 1.00 85.06 306 LEU A CA 1
ATOM 2386 C C . LEU A 1 306 ? -16.987 -10.176 42.481 1.00 85.06 306 LEU A C 1
ATOM 2388 O O . LEU A 1 306 ? -17.894 -10.884 42.041 1.00 85.06 306 LEU A O 1
ATOM 2392 N N . LEU A 1 307 ? -16.022 -9.691 41.693 1.00 86.88 307 LEU A N 1
ATOM 2393 C CA . LEU A 1 307 ? -15.955 -9.960 40.258 1.00 86.88 307 LEU A CA 1
ATOM 2394 C C . LEU A 1 307 ? -15.749 -11.456 39.969 1.00 86.88 307 LEU A C 1
ATOM 2396 O O . LEU A 1 307 ? -16.471 -12.029 39.152 1.00 86.88 307 LEU A O 1
ATOM 2400 N N . ARG A 1 308 ? -14.818 -12.119 40.670 1.00 86.50 308 ARG A N 1
ATOM 2401 C CA . ARG A 1 308 ? -14.606 -13.576 40.556 1.00 86.50 308 ARG A CA 1
ATOM 2402 C C . ARG A 1 308 ? -15.873 -14.362 40.875 1.00 86.50 308 ARG A C 1
ATOM 2404 O O . ARG A 1 308 ? -16.189 -15.307 40.154 1.00 86.50 308 ARG A O 1
ATOM 2411 N N . LEU A 1 309 ? -16.601 -13.965 41.919 1.00 86.12 309 LEU A N 1
ATOM 2412 C CA . LEU A 1 309 ? -17.860 -14.602 42.293 1.00 86.12 309 LEU A CA 1
ATOM 2413 C C . LEU A 1 309 ? -18.918 -14.442 41.192 1.00 86.12 309 LEU A C 1
ATOM 2415 O O . LEU A 1 309 ? -19.524 -15.432 40.787 1.00 86.12 309 LEU A O 1
ATOM 2419 N N . SER A 1 310 ? -19.094 -13.229 40.659 1.00 85.62 310 SER A N 1
ATOM 2420 C CA . SER A 1 310 ? -20.031 -12.960 39.556 1.00 85.62 310 SER A CA 1
ATOM 2421 C C . SER A 1 310 ? -19.694 -13.776 38.301 1.00 85.62 310 SER A C 1
ATOM 2423 O O . SER A 1 310 ? -20.573 -14.365 37.668 1.00 85.62 310 SER A O 1
ATOM 2425 N N . HIS A 1 311 ? -18.408 -13.875 37.952 1.00 85.44 311 HIS A N 1
ATOM 2426 C CA . HIS A 1 311 ? -17.945 -14.718 36.846 1.00 85.44 311 HIS A CA 1
ATOM 2427 C C . HIS A 1 311 ? -18.240 -16.203 37.092 1.00 85.44 311 HIS A C 1
ATOM 2429 O O . HIS A 1 311 ? -18.772 -16.874 36.207 1.00 85.44 311 HIS A O 1
ATOM 2435 N N . ALA A 1 312 ? -17.934 -16.713 38.288 1.00 83.75 312 ALA A N 1
ATOM 2436 C CA . ALA A 1 312 ? -18.187 -18.105 38.646 1.00 83.75 312 ALA A CA 1
ATOM 2437 C C . ALA A 1 312 ? -19.682 -18.455 38.585 1.00 83.75 312 ALA A C 1
ATOM 2439 O O . ALA A 1 312 ? -20.036 -19.513 38.070 1.00 83.75 312 ALA A O 1
ATOM 2440 N N . GLN A 1 313 ? -20.561 -17.561 39.048 1.00 83.31 313 GLN A N 1
ATOM 2441 C CA . GLN A 1 313 ? -22.009 -17.766 38.970 1.00 83.31 313 GLN A CA 1
ATOM 2442 C C . GLN A 1 313 ? -22.525 -17.805 37.532 1.00 83.31 313 GLN A C 1
ATOM 2444 O O . GLN A 1 313 ? -23.313 -18.687 37.201 1.00 83.31 313 GLN A O 1
ATOM 2449 N N . ARG A 1 314 ? -22.060 -16.906 36.656 1.00 82.00 314 ARG A N 1
ATOM 2450 C CA . ARG A 1 314 ? -22.443 -16.940 35.235 1.00 82.00 314 ARG A CA 1
ATOM 2451 C C . ARG A 1 314 ? -22.000 -18.226 34.552 1.00 82.00 314 ARG A C 1
ATOM 2453 O O . ARG A 1 314 ? -22.791 -18.829 33.838 1.00 82.00 314 ARG A O 1
ATOM 2460 N N . LEU A 1 315 ? -20.765 -18.661 34.797 1.00 82.44 315 LEU A N 1
ATOM 2461 C CA . LEU A 1 315 ? -20.260 -19.929 34.267 1.00 82.44 315 LEU A CA 1
ATOM 2462 C C . LEU A 1 315 ? -21.096 -21.112 34.774 1.00 82.44 315 LEU A C 1
ATOM 2464 O O . LEU A 1 315 ? -21.481 -21.970 33.986 1.00 82.44 315 LEU A O 1
ATOM 2468 N N . ALA A 1 316 ? -21.439 -21.136 36.065 1.00 77.00 316 ALA A N 1
ATOM 2469 C CA . ALA A 1 316 ? -22.301 -22.170 36.633 1.00 77.00 316 ALA A CA 1
ATOM 2470 C C . ALA A 1 316 ? -23.712 -22.173 36.010 1.00 77.00 316 ALA A C 1
ATOM 2472 O O . ALA A 1 316 ? -24.235 -23.242 35.706 1.00 77.00 316 ALA A O 1
ATOM 2473 N N . ALA A 1 317 ? -24.298 -20.994 35.768 1.00 77.31 317 ALA A N 1
ATOM 2474 C CA . ALA A 1 317 ? -25.604 -20.847 35.122 1.00 77.31 317 ALA A CA 1
ATOM 2475 C C . ALA A 1 317 ? -25.597 -21.260 33.637 1.00 77.31 317 ALA A C 1
ATOM 2477 O O . ALA A 1 317 ? -26.592 -21.765 33.130 1.00 77.31 317 ALA A O 1
ATOM 2478 N N . GLN A 1 318 ? -24.479 -21.075 32.932 1.00 75.25 318 GLN A N 1
ATOM 2479 C CA . GLN A 1 318 ? -24.321 -21.549 31.552 1.00 75.25 318 GLN A CA 1
ATOM 2480 C C . GLN A 1 318 ? -24.215 -23.078 31.490 1.00 75.25 318 GLN A C 1
ATOM 2482 O O . GLN A 1 318 ? -24.825 -23.707 30.629 1.00 75.25 318 GLN A O 1
ATOM 2487 N N . VAL A 1 319 ? -23.484 -23.689 32.428 1.00 68.94 319 VAL A N 1
ATOM 2488 C CA . VAL A 1 319 ? -23.335 -25.152 32.510 1.00 68.94 319 VAL A CA 1
ATOM 2489 C C . VAL A 1 319 ? -24.661 -25.839 32.848 1.00 68.94 319 VAL A C 1
ATOM 2491 O O . VAL A 1 319 ? -24.952 -26.892 32.289 1.00 68.94 319 VAL A O 1
ATOM 2494 N N . SER A 1 320 ? -25.495 -25.248 33.710 1.00 63.41 320 SER A N 1
ATOM 2495 C CA . SER A 1 320 ? -26.803 -25.825 34.053 1.00 63.41 320 SER A CA 1
ATOM 2496 C C . SER A 1 320 ? -27.807 -25.797 32.895 1.00 63.41 320 SER A C 1
ATOM 2498 O O . SER A 1 320 ? -28.664 -26.673 32.822 1.00 63.41 320 SER A O 1
ATOM 2500 N N . GLN A 1 321 ? -27.690 -24.840 31.971 1.00 59.28 321 GLN A N 1
ATOM 2501 C CA . GLN A 1 321 ? -28.534 -24.753 30.773 1.00 59.28 321 GLN A CA 1
ATOM 2502 C C . GLN A 1 321 ? -28.077 -25.683 29.637 1.00 59.28 321 GLN A C 1
ATOM 2504 O O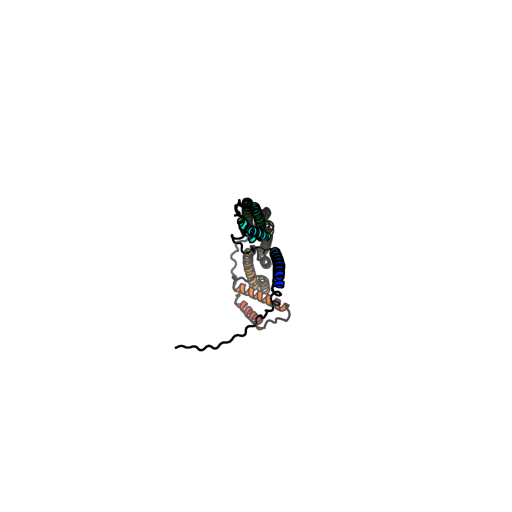 . GLN A 1 321 ? -28.882 -26.033 28.779 1.00 59.28 321 GLN A O 1
ATOM 2509 N N . ALA A 1 322 ? -26.810 -26.108 29.631 1.00 62.47 322 ALA A N 1
ATOM 2510 C CA . ALA A 1 322 ? -26.222 -26.914 28.560 1.00 62.47 322 ALA A CA 1
ATOM 2511 C C . ALA A 1 322 ? -26.570 -28.419 28.603 1.00 62.47 322 ALA A C 1
ATOM 2513 O O . ALA A 1 322 ? -26.147 -29.137 27.704 1.00 62.47 322 ALA A O 1
ATOM 2514 N N . GLY A 1 323 ? -27.340 -28.889 29.594 1.00 49.28 323 GLY A N 1
ATOM 2515 C CA . GLY A 1 323 ? -27.903 -30.248 29.647 1.00 49.28 323 GLY A CA 1
ATOM 2516 C C . GLY A 1 323 ? -26.879 -31.392 29.776 1.00 49.28 323 GLY A C 1
ATOM 2517 O O . GLY A 1 323 ? -26.160 -31.709 28.839 1.00 49.28 323 GLY A O 1
ATOM 2518 N N . GLU A 1 324 ? -26.853 -32.039 30.948 1.00 47.59 324 GLU A N 1
ATOM 2519 C CA . GLU A 1 324 ? -26.318 -33.386 31.278 1.00 47.59 324 GLU A CA 1
ATOM 2520 C C . GLU A 1 324 ? -24.894 -33.834 30.867 1.00 47.59 324 GLU A C 1
ATOM 2522 O O . GLU A 1 324 ? -24.411 -34.819 31.422 1.00 47.59 324 GLU A O 1
ATOM 2527 N N . ALA A 1 325 ? -24.147 -33.133 30.012 1.00 49.53 325 ALA A N 1
ATOM 2528 C CA . ALA A 1 325 ? -22.826 -33.598 29.562 1.00 49.53 325 ALA A CA 1
ATOM 2529 C C . ALA A 1 325 ? -21.639 -33.118 30.425 1.00 49.53 325 ALA A C 1
ATOM 2531 O O . ALA A 1 325 ? -20.521 -33.610 30.268 1.00 49.53 325 ALA A O 1
ATOM 2532 N N . ILE A 1 326 ? -21.845 -32.171 31.350 1.00 52.62 326 ILE A N 1
ATOM 2533 C CA . ILE A 1 326 ? -20.789 -31.650 32.234 1.00 52.62 326 ILE A CA 1
ATOM 2534 C C . ILE A 1 326 ? -21.343 -31.529 33.657 1.00 52.62 326 ILE A C 1
ATOM 2536 O O . ILE A 1 326 ? -21.740 -30.455 34.099 1.00 52.62 326 ILE A O 1
ATOM 2540 N N . ALA A 1 327 ? -21.371 -32.635 34.401 1.00 48.12 327 ALA A N 1
ATOM 2541 C CA . ALA A 1 327 ? -21.571 -32.575 35.845 1.00 48.12 327 ALA A CA 1
ATOM 2542 C C . ALA A 1 327 ? -20.296 -31.986 36.486 1.00 48.12 327 ALA A C 1
ATOM 2544 O O . ALA A 1 327 ? -19.242 -32.633 36.438 1.00 48.12 327 ALA A O 1
ATOM 2545 N N . PRO A 1 328 ? -20.320 -30.776 37.079 1.00 53.59 328 PRO A N 1
ATOM 2546 C CA . PRO A 1 328 ? -19.169 -30.287 37.824 1.00 53.59 328 PRO A CA 1
ATOM 2547 C C . PRO A 1 328 ? -18.877 -31.275 38.959 1.00 53.59 328 PRO A C 1
ATOM 2549 O O . PRO A 1 328 ? -19.754 -31.577 39.769 1.00 53.59 328 PRO A O 1
ATOM 2552 N N . ARG A 1 329 ? -17.643 -31.801 39.031 1.00 53.78 329 ARG A N 1
ATOM 2553 C CA . ARG A 1 329 ? -17.208 -32.647 40.156 1.00 53.78 329 ARG A CA 1
ATOM 2554 C C . ARG A 1 329 ? -17.556 -31.913 41.453 1.00 53.78 329 ARG A C 1
ATOM 2556 O O . ARG A 1 329 ? -17.077 -30.800 41.651 1.00 53.78 329 ARG A O 1
ATOM 2563 N N . TYR A 1 330 ? -18.342 -32.538 42.332 1.00 50.81 330 TYR A N 1
ATOM 2564 C CA . TYR A 1 330 ? -18.806 -31.984 43.616 1.00 50.81 330 TYR A CA 1
ATOM 2565 C C . TYR A 1 330 ? -17.711 -31.243 44.416 1.00 50.81 330 TYR A C 1
ATOM 2567 O O . TYR A 1 330 ? -18.000 -30.258 45.093 1.00 50.81 330 TYR A O 1
ATOM 2575 N N . GLY A 1 331 ? -16.440 -31.641 44.276 1.00 53.50 331 GLY A N 1
ATOM 2576 C CA . GLY A 1 331 ? -15.289 -30.945 44.863 1.00 53.50 331 GLY A CA 1
ATOM 2577 C C . GLY A 1 331 ? -15.071 -29.497 44.388 1.00 53.50 331 GLY A C 1
ATOM 2578 O O . GLY A 1 331 ? -14.651 -28.664 45.185 1.00 53.50 331 GLY A O 1
ATOM 2579 N N . HIS A 1 332 ? -15.394 -29.150 43.136 1.00 54.56 332 HIS A N 1
ATOM 2580 C CA . HIS A 1 332 ? -15.308 -27.769 42.635 1.00 54.56 332 HIS A CA 1
ATOM 2581 C C . HIS A 1 332 ? -16.416 -26.876 43.212 1.00 54.56 332 HIS A C 1
ATOM 2583 O O . HIS A 1 332 ? -16.147 -25.736 43.585 1.00 54.56 332 HIS A O 1
ATOM 2589 N N . LEU A 1 333 ? -17.639 -27.402 43.344 1.00 49.69 333 LEU A N 1
ATOM 2590 C CA . LEU A 1 333 ? -18.761 -26.700 43.981 1.00 49.69 333 LEU A CA 1
ATOM 2591 C C . LEU A 1 333 ? -18.513 -26.472 45.479 1.00 49.69 333 LEU A C 1
ATOM 2593 O O . LEU A 1 333 ? -18.753 -25.376 45.980 1.00 49.69 333 LEU A O 1
ATOM 2597 N N . LEU A 1 334 ? -17.972 -27.470 46.186 1.00 51.06 334 LEU A N 1
ATOM 2598 C CA . LEU A 1 334 ? -17.612 -27.352 47.604 1.00 51.06 334 LEU A CA 1
ATOM 2599 C C . LEU A 1 334 ? -16.477 -26.349 47.838 1.00 51.06 334 LEU A C 1
ATOM 2601 O O . LEU A 1 334 ? -16.582 -25.521 48.738 1.00 51.06 334 LEU A O 1
ATOM 2605 N N . ASN A 1 335 ? -15.444 -26.338 46.990 1.00 56.66 335 ASN A N 1
ATOM 2606 C CA . ASN A 1 335 ? -14.358 -25.356 47.085 1.00 56.66 335 ASN A CA 1
ATOM 2607 C C . ASN A 1 335 ? -14.861 -23.922 46.811 1.00 56.66 335 ASN A C 1
ATOM 2609 O O . ASN A 1 335 ? -14.462 -22.976 47.491 1.00 56.66 335 ASN A O 1
ATOM 2613 N N . LEU A 1 336 ? -15.806 -23.750 45.877 1.00 56.50 336 LEU A N 1
ATOM 2614 C CA . LEU A 1 336 ? -16.473 -22.465 45.636 1.00 56.50 336 LEU A CA 1
ATOM 2615 C C . LEU A 1 336 ? -17.340 -22.021 46.829 1.00 56.50 336 LEU A C 1
ATOM 2617 O O . LEU A 1 336 ? -17.279 -20.852 47.210 1.00 56.50 336 LEU A O 1
ATOM 2621 N N . MET A 1 337 ? -18.087 -22.932 47.462 1.00 47.72 337 MET A N 1
ATOM 2622 C CA . MET A 1 337 ? -18.888 -22.637 48.663 1.00 47.72 337 MET A CA 1
ATOM 2623 C C . MET A 1 337 ? -18.033 -22.365 49.915 1.00 47.72 337 MET A C 1
ATOM 2625 O O . MET A 1 337 ? -18.373 -21.522 50.745 1.00 47.72 337 MET A O 1
ATOM 2629 N N . GLU A 1 338 ? -16.891 -23.033 50.071 1.00 55.00 338 GLU A N 1
ATOM 2630 C CA . GLU A 1 338 ? -15.949 -22.739 51.158 1.00 55.00 338 GLU A CA 1
ATOM 2631 C C . GLU A 1 338 ? -15.208 -21.418 50.945 1.00 55.00 338 GLU A C 1
ATOM 2633 O O . GLU A 1 338 ? -14.909 -20.714 51.913 1.00 55.00 338 GLU A O 1
ATOM 2638 N N . ARG A 1 339 ? -14.930 -21.040 49.692 1.00 48.84 339 ARG A N 1
ATOM 2639 C CA . ARG A 1 339 ? -14.428 -19.702 49.359 1.00 48.84 339 ARG A CA 1
ATOM 2640 C C . ARG A 1 339 ? -15.496 -18.634 49.582 1.00 48.84 339 ARG A C 1
ATOM 2642 O O . ARG A 1 339 ? -15.170 -17.599 50.157 1.00 48.84 339 ARG A O 1
ATOM 2649 N N . SER A 1 340 ? -16.765 -18.901 49.262 1.00 51.66 340 SER A N 1
ATOM 2650 C CA . SER A 1 340 ? -17.854 -17.952 49.522 1.00 51.66 340 SER A CA 1
ATOM 2651 C C . SER A 1 340 ? -18.090 -17.709 51.021 1.00 51.66 340 SER A C 1
ATOM 2653 O O . SER A 1 340 ? -18.301 -16.570 51.427 1.00 51.66 340 SER A O 1
ATOM 2655 N N . ARG A 1 341 ? -17.921 -18.724 51.883 1.00 47.91 341 ARG A N 1
ATOM 2656 C CA . ARG A 1 341 ? -17.921 -18.555 53.355 1.00 47.91 341 ARG A CA 1
ATOM 2657 C C . ARG A 1 341 ? -16.735 -17.749 53.902 1.00 47.91 341 ARG A C 1
ATOM 2659 O O . ARG A 1 341 ? -16.814 -17.243 55.019 1.00 47.91 341 ARG A O 1
ATOM 2666 N N . ARG A 1 342 ? -15.637 -17.593 53.149 1.00 43.81 342 ARG A N 1
ATOM 2667 C CA . ARG A 1 342 ? -14.553 -16.651 53.501 1.00 43.81 342 ARG A CA 1
ATOM 2668 C C . ARG A 1 342 ? -14.889 -15.208 53.120 1.00 43.81 342 ARG A C 1
ATOM 2670 O O . ARG A 1 342 ? -14.295 -14.301 53.697 1.00 43.81 342 ARG A O 1
ATOM 2677 N N . LEU A 1 343 ? -15.859 -14.977 52.231 1.00 46.84 343 LEU A N 1
ATOM 2678 C CA . LEU A 1 343 ? -16.301 -13.630 51.837 1.00 46.84 343 LEU A CA 1
ATOM 2679 C C . LEU A 1 343 ? -16.942 -12.880 53.001 1.00 46.84 343 LEU A C 1
ATOM 2681 O O . LEU A 1 343 ? -16.667 -11.699 53.178 1.00 46.84 343 LEU A O 1
ATOM 2685 N N . THR A 1 344 ? -17.694 -13.570 53.860 1.00 48.38 344 THR A N 1
ATOM 2686 C CA . THR A 1 344 ? -18.224 -13.004 55.113 1.00 48.38 344 THR A CA 1
ATOM 2687 C C . THR A 1 344 ? -17.124 -12.601 56.099 1.00 48.38 344 THR A C 1
ATOM 2689 O O . THR A 1 344 ? -17.362 -11.762 56.959 1.00 48.38 344 THR A O 1
ATOM 2692 N N . LYS A 1 345 ? -15.912 -13.165 55.974 1.00 46.06 345 LYS A N 1
ATOM 2693 C CA . LYS A 1 345 ? -14.735 -12.793 56.779 1.00 46.06 345 LYS A CA 1
ATOM 2694 C C . LYS A 1 345 ? -13.879 -11.686 56.149 1.00 46.06 345 LYS A C 1
ATOM 2696 O O . LYS A 1 345 ? -13.226 -10.963 56.892 1.00 46.06 345 LYS A O 1
ATOM 2701 N N . PHE A 1 346 ? -13.851 -11.561 54.818 1.00 44.00 346 PHE A N 1
ATOM 2702 C CA . PHE A 1 346 ? -12.996 -10.607 54.084 1.00 44.00 346 PHE A CA 1
ATOM 2703 C C . PHE A 1 346 ? -13.692 -9.311 53.650 1.00 44.00 346 PHE A C 1
ATOM 2705 O O . PHE A 1 346 ? -13.005 -8.336 53.353 1.00 44.00 346 PHE A O 1
ATOM 2712 N N . LEU A 1 347 ? -15.025 -9.279 53.631 1.00 46.09 347 LEU A N 1
ATOM 2713 C CA . LEU A 1 347 ? -15.832 -8.067 53.481 1.00 46.09 347 LEU A CA 1
ATOM 2714 C C . LEU A 1 347 ? -16.330 -7.653 54.876 1.00 46.09 347 LEU A C 1
ATOM 2716 O O . LEU A 1 347 ? -17.500 -7.880 55.188 1.00 46.09 347 LEU A O 1
ATOM 2720 N N . PRO A 1 348 ? -15.463 -7.133 55.770 1.00 40.44 348 PRO A N 1
ATOM 2721 C CA . PRO A 1 348 ? -15.893 -6.745 57.103 1.00 40.44 348 PRO A CA 1
ATOM 2722 C C . PRO A 1 348 ? -16.974 -5.666 56.998 1.00 40.44 348 PRO A C 1
ATOM 2724 O O . PRO A 1 348 ? -16.929 -4.794 56.131 1.00 40.44 348 PRO A O 1
ATOM 2727 N N . THR A 1 349 ? -17.929 -5.713 57.920 1.00 43.22 349 THR A N 1
ATOM 2728 C CA . THR A 1 349 ? -19.010 -4.744 58.161 1.00 43.22 349 THR A CA 1
ATOM 2729 C C . THR A 1 349 ? -18.488 -3.384 58.659 1.00 43.22 349 THR A C 1
ATOM 2731 O O . THR A 1 349 ? -19.026 -2.810 59.603 1.00 43.22 349 THR A O 1
ATOM 2734 N N . ALA A 1 350 ? -17.390 -2.881 58.095 1.00 39.25 350 ALA A N 1
ATOM 2735 C CA . ALA A 1 350 ? -16.792 -1.617 58.497 1.00 39.25 350 ALA A CA 1
ATOM 2736 C C . ALA A 1 350 ? -17.522 -0.443 57.816 1.00 39.25 350 ALA A C 1
ATOM 2738 O O . ALA A 1 350 ? -17.772 -0.500 56.610 1.00 39.25 350 ALA A O 1
ATOM 2739 N N . PRO A 1 351 ? -17.852 0.638 58.545 1.00 36.59 351 PRO A N 1
ATOM 2740 C CA . PRO A 1 351 ? -18.521 1.792 57.962 1.00 36.59 351 PRO A CA 1
ATOM 2741 C C . PRO A 1 351 ? -17.609 2.472 56.933 1.00 36.59 351 PRO A C 1
ATOM 2743 O O . PRO A 1 351 ? -16.481 2.871 57.237 1.00 36.59 351 PRO A O 1
ATOM 2746 N N . LEU A 1 352 ? -18.108 2.623 55.705 1.00 41.66 352 LEU A N 1
ATOM 2747 C CA . LEU A 1 352 ? -17.474 3.443 54.676 1.00 41.66 352 LEU A CA 1
ATOM 2748 C C . LEU A 1 352 ? -17.419 4.899 55.170 1.00 41.66 352 LEU A C 1
ATOM 2750 O O . LEU A 1 352 ? -18.444 5.472 55.542 1.00 41.66 352 LEU A O 1
ATOM 2754 N N . ARG A 1 353 ? -16.227 5.515 55.173 1.00 35.31 353 ARG A N 1
ATOM 2755 C CA . ARG A 1 353 ? -16.095 6.960 55.429 1.00 35.31 353 ARG A CA 1
ATOM 2756 C C . ARG A 1 353 ? -16.861 7.740 54.348 1.00 35.31 353 ARG A C 1
ATOM 2758 O O . ARG A 1 353 ? -16.709 7.418 53.167 1.00 35.31 353 ARG A O 1
ATOM 2765 N N . PRO A 1 354 ? -17.641 8.774 54.705 1.00 36.56 354 PRO A N 1
ATOM 2766 C CA . PRO A 1 354 ? -18.323 9.602 53.722 1.00 36.56 354 PRO A CA 1
ATOM 2767 C C . PRO A 1 354 ? -17.317 10.334 52.816 1.00 36.56 354 PRO A C 1
ATOM 2769 O O . PRO A 1 354 ? -16.278 10.821 53.258 1.00 36.56 354 PRO A O 1
ATOM 2772 N N . ARG A 1 355 ? -17.663 10.352 51.525 1.00 45.56 355 ARG A N 1
ATOM 2773 C CA . ARG A 1 355 ? -16.936 10.868 50.353 1.00 45.56 355 ARG A CA 1
ATOM 2774 C C . ARG A 1 355 ? -16.124 12.157 50.560 1.00 45.56 355 ARG A C 1
ATOM 2776 O O . ARG A 1 355 ? -16.646 13.169 51.022 1.00 45.56 355 ARG A O 1
ATOM 2783 N N . ALA A 1 356 ? -14.930 12.170 49.961 1.00 38.62 356 ALA A N 1
ATOM 2784 C CA . ALA A 1 356 ? -14.413 13.353 49.274 1.00 38.62 356 ALA A CA 1
ATOM 2785 C C . ALA A 1 356 ? -15.274 13.624 48.021 1.00 38.62 356 ALA A C 1
ATOM 2787 O O . ALA A 1 356 ? -15.640 12.696 47.295 1.00 38.62 356 ALA A O 1
ATOM 2788 N N . ARG A 1 357 ? -15.646 14.888 47.794 1.00 37.09 357 ARG A N 1
ATOM 2789 C CA . ARG A 1 357 ? -16.450 15.321 46.640 1.00 37.09 357 ARG A CA 1
ATOM 2790 C C . ARG A 1 357 ? -15.688 15.052 45.339 1.00 37.09 357 ARG A C 1
ATOM 2792 O O . ARG A 1 357 ? -14.511 15.378 45.238 1.00 37.09 357 ARG A O 1
ATOM 2799 N N . LEU A 1 358 ? -16.382 14.488 44.352 1.00 38.72 358 LEU A N 1
ATOM 2800 C CA . LEU A 1 358 ? -15.901 14.362 42.975 1.00 38.72 358 LEU A CA 1
ATOM 2801 C C . LEU A 1 358 ? -15.845 15.770 42.342 1.00 38.72 358 LEU A C 1
ATOM 2803 O O . LEU A 1 358 ? -16.860 16.468 42.384 1.00 38.72 358 LEU A O 1
ATOM 2807 N N . PRO A 1 359 ? -14.707 16.216 41.782 1.00 37.84 359 PRO A N 1
ATOM 2808 C CA . PRO A 1 359 ? -14.507 17.613 41.388 1.00 37.84 359 PRO A CA 1
ATOM 2809 C C . PRO A 1 359 ? -15.111 18.036 40.033 1.00 37.84 359 PRO A C 1
ATOM 2811 O O . PRO A 1 359 ? -14.932 19.188 39.658 1.00 37.84 359 PRO A O 1
ATOM 2814 N N . TRP A 1 360 ? -15.822 17.180 39.285 1.00 51.16 360 TRP A N 1
ATOM 2815 C CA . TRP A 1 360 ? -16.195 17.489 37.886 1.00 51.16 360 TRP A CA 1
ATOM 2816 C C . TRP A 1 360 ? -17.695 17.512 37.555 1.00 51.16 360 TRP A C 1
ATOM 2818 O O . TRP A 1 360 ? -18.062 17.407 36.389 1.00 51.16 360 TRP A O 1
ATOM 2828 N N . LEU A 1 361 ? -18.588 17.696 38.528 1.00 35.28 361 LEU A N 1
ATOM 2829 C CA . LEU A 1 361 ? -19.974 18.060 38.202 1.00 35.28 361 LEU A CA 1
ATOM 2830 C C . LEU A 1 361 ? -20.022 19.549 37.804 1.00 35.28 361 LEU A C 1
ATOM 2832 O O . LEU A 1 361 ? -19.801 20.389 38.681 1.00 35.28 361 LEU A O 1
ATOM 2836 N N . PRO A 1 362 ? -20.335 19.929 36.547 1.00 37.16 362 PRO A N 1
ATOM 2837 C CA . PRO A 1 362 ? -20.738 21.299 36.276 1.00 37.16 362 PRO A CA 1
ATOM 2838 C C . PRO A 1 362 ? -22.071 21.530 36.993 1.00 37.16 362 PRO A C 1
ATOM 2840 O O . PRO A 1 362 ? -23.079 20.874 36.722 1.00 37.16 362 PRO A O 1
ATOM 2843 N N . GLY A 1 363 ? -22.050 22.427 37.977 1.00 33.66 363 GLY A N 1
ATOM 2844 C CA . GLY A 1 363 ? -23.227 22.792 38.749 1.00 33.66 363 GLY A CA 1
ATOM 2845 C C . GLY A 1 363 ? -24.326 23.344 37.845 1.00 33.66 363 GLY A C 1
ATOM 2846 O O . GLY A 1 363 ? -24.135 24.350 37.163 1.00 33.66 363 GLY A O 1
ATOM 2847 N N . ARG A 1 364 ? -25.502 22.711 37.885 1.00 36.47 364 ARG A N 1
ATOM 2848 C CA . ARG A 1 364 ? -26.759 23.351 37.487 1.00 36.47 364 ARG A CA 1
ATOM 2849 C C . ARG A 1 364 ? -27.020 24.491 38.473 1.00 36.47 364 ARG A C 1
ATOM 2851 O O . ARG A 1 364 ? -27.275 24.229 39.645 1.00 36.47 364 ARG A O 1
ATOM 2858 N N . ARG A 1 365 ? -26.934 25.739 38.010 1.00 39.56 365 ARG A N 1
ATOM 2859 C CA . ARG A 1 365 ? -27.565 26.870 38.699 1.00 39.56 365 ARG A CA 1
ATOM 2860 C C . ARG A 1 365 ? -29.048 26.842 38.339 1.00 39.56 365 ARG A C 1
ATOM 2862 O O . ARG A 1 365 ? -29.378 26.914 37.157 1.00 39.56 365 ARG A O 1
ATOM 2869 N N . SER A 1 366 ? -29.896 26.669 39.344 1.00 37.88 366 SER A N 1
ATOM 2870 C CA . SER A 1 366 ? -31.258 27.209 39.362 1.00 37.88 366 SER A CA 1
ATOM 2871 C C . SER A 1 366 ? -31.207 28.629 39.894 1.00 37.88 366 SER A C 1
ATOM 2873 O O . SER A 1 366 ? -30.478 28.800 40.903 1.00 37.88 366 SER A O 1
#

pLDDT: mean 81.01, std 19.0, range [33.66, 98.31]

Sequence (366 aa):
MASTSARSTSGSEQGQSPDFGRQLKLWAWVWPGLWVVLLTGSGIFCGWALLWLTRIPPLPDCDQITPFHSARDMLYCAKAQARTGEPNNLVQSVLLTVNWPKADANYSEAQEIMKDSSEQILVLANRWAQSGKLEDAVKLAGEIPPSSPLRKPAQAMIYEWQQAWAQGEAIEADLRTALAAQDWASARNQLQALKLLKSDYWLTTRFNFWHHQINVEQQAWEQLLAARNLAAQGAPEQLQQAIVLARGLDLRSQVWTIAEQDVNQWSQALLQAGLAQWHGGNPEAALALVSVVPPSPNLTPAAAELLRLSHAQRLAAQVSQAGEAIAPRYGHLLNLMERSRRLTKFLPTAPLRPRARLPWLPGRRS